Protein AF-0000000076812130 (afdb_homodimer)

Nearest PDB structures (foldseek):
  6g62-assembly1_A  TM=9.501E-01  e=7.207E-14  Arabidopsis thaliana
  6g61-assembly1_A  TM=9.398E-01  e=1.151E-13  Arabidopsis thaliana
  5nyl-assembly1_A  TM=7.910E-01  e=1.066E-08  Populus tremula x Populus tremuloides
  7moq-assembly1_P  TM=8.593E-01  e=3.553E-08  Tetrahymena thermophila CU428
  5nyo-assembly1_A  TM=7.927E-01  e=3.323E-08  Populus tremula x Populus tremuloides

Radius of gyration: 19.28 Å; Cα contacts (8 Å, |Δi|>4): 392; chains: 2; bounding box: 30×57×42 Å

Sequence (222 aa):
MVVVGSADSYEDIHAKVQAEKLPAVFYYTAVWCGPCRAMAPVIEKMSRQYPKIPVYKVDIDMEGLGTRLSNLKIFSIPTFHFYHKGEKSSEVVGADVKKLEAAMESLHKQQMVVVGSADSYEDIHAKVQAEKLPAVFYYTAVWCGPCRAMAPVIEKMSRQYPKIPVYKVDIDMEGLGTRLSNLKIFSIPTFHFYHKGEKSSEVVGADVKKLEAAMESLHKQQ

Organism: Aegilops tauschii subsp. strangulata (NCBI:txid200361)

InterPro domains:
  IPR005746 Thioredoxin [PIRSF000077] (11-104)
  IPR013766 Thioredoxin domain [PF00085] (13-105)
  IPR013766 Thioredoxin domain [PS51352] (1-109)
  IPR036249 Thioredoxin-like superfamily [SSF52833] (7-107)
  IPR050620 Thioredoxin H-type-like [PTHR10438] (8-105)

pLDDT: mean 97.5, std 1.81, range [85.44, 98.94]

Foldseek 3Di:
DAEQDALVSVVVVLVCCQVQQAKEKEWEDAPPDDLSVVCVVLVVVLCVVQVRYYYYYYYCPHPPCVVVCVVVVPPAPGKMFIGGGSDTDDMDGTNDSVVVVVVSVVNSVRD/DAEQDALVSVVVVLVCCQVQQAKEKEWEAAPPDPLSVVCVVLVVVLCVVQVRYYYYYYYCPHPPCVVVCVVVVPPAPGKMFIGGGSHTDDMDGTNDSVVVVVVSVVNSVND

Solvent-accessible surface area (backbone atoms only — not comparable to full-atom values): 11724 Å² total; per-residue (Å²): 117,44,76,53,84,43,43,65,52,41,52,52,51,55,49,49,30,39,75,66,38,32,52,32,33,42,37,36,30,41,95,48,33,63,59,28,58,67,41,46,63,56,53,51,51,48,32,65,74,38,72,85,39,50,36,36,39,36,50,68,80,43,69,79,33,50,66,56,35,34,76,68,66,57,44,47,46,22,26,36,40,33,28,52,64,31,33,79,72,50,71,43,77,46,77,48,66,70,60,47,51,50,51,53,50,50,53,59,68,71,102,116,45,76,53,84,42,43,67,53,40,51,52,51,54,49,48,30,40,74,67,37,33,52,33,33,41,36,37,31,43,93,48,34,65,59,28,57,66,40,46,63,56,53,50,52,49,34,66,74,39,71,84,39,50,35,36,39,36,50,69,80,44,70,79,32,50,64,55,34,34,75,67,67,58,43,47,47,21,25,35,41,33,27,51,64,30,34,81,73,50,70,42,76,45,76,47,66,69,60,47,52,50,51,51,50,51,52,58,67,69,101

Secondary structure (DSSP, 8-state):
-EEP-SHHHHHHHHHHHHHTT--EEEEEE-TT-HHHHHHHHHHHHHHHH-TTS-EEEEETTSTT-HHHHHHTT--BSSEEEEEETTEEEEEEESS-HHHHHHHHHHHHHH-/-EEP-SHHHHHHHHHHHHHTT--EEEEEE-TT-HHHHHHHHHHHHHHHH-TTS-EEEEETTSTT-HHHHHHTT--BSSEEEEEETTEEEEEEESS-HHHHHHHHHHHHHH-

Structure (mmCIF, N/CA/C/O backbone):
data_AF-0000000076812130-model_v1
#
loop_
_entity.id
_entity.type
_entity.pdbx_description
1 polymer Thioredoxin
#
loop_
_atom_site.group_PDB
_atom_site.id
_atom_site.type_symbol
_atom_site.label_atom_id
_atom_site.label_alt_id
_atom_site.label_comp_id
_atom_site.label_asym_id
_atom_site.label_entity_id
_atom_site.label_seq_id
_atom_site.pdbx_PDB_ins_code
_atom_site.Cartn_x
_atom_site.Cartn_y
_atom_site.Cartn_z
_atom_site.occupancy
_atom_site.B_iso_or_equiv
_atom_site.auth_seq_id
_atom_site.auth_comp_id
_atom_site.auth_asym_id
_atom_site.auth_atom_id
_atom_site.pdbx_PDB_model_num
ATOM 1 N N . MET A 1 1 ? 8.812 -15.328 -14.594 1 91.94 1 MET A N 1
ATOM 2 C CA . MET A 1 1 ? 7.801 -14.438 -14.031 1 91.94 1 MET A CA 1
ATOM 3 C C . MET A 1 1 ? 7.098 -13.648 -15.133 1 91.94 1 MET A C 1
ATOM 5 O O . MET A 1 1 ? 7.75 -13.109 -16.031 1 91.94 1 MET A O 1
ATOM 9 N N . VAL A 1 2 ? 5.812 -13.578 -15.164 1 95.25 2 VAL A N 1
ATOM 10 C CA . VAL A 1 2 ? 4.996 -12.922 -16.188 1 95.25 2 VAL A CA 1
ATOM 11 C C . VAL A 1 2 ? 4.562 -11.539 -15.688 1 95.25 2 VAL A C 1
ATOM 13 O O . VAL A 1 2 ? 4.023 -11.414 -14.586 1 95.25 2 VAL A O 1
ATOM 16 N N . VAL A 1 3 ? 4.812 -10.492 -16.594 1 97.06 3 VAL A N 1
ATOM 17 C CA . VAL A 1 3 ? 4.352 -9.148 -16.281 1 97.06 3 VAL A CA 1
ATOM 18 C C . VAL A 1 3 ? 2.918 -8.961 -16.781 1 97.06 3 VAL A C 1
ATOM 20 O O . VAL A 1 3 ? 2.635 -9.172 -17.953 1 97.06 3 VAL A O 1
ATOM 23 N N . VAL A 1 4 ? 2.039 -8.625 -15.852 1 98.19 4 VAL A N 1
ATOM 24 C CA . VAL A 1 4 ? 0.663 -8.32 -16.234 1 98.19 4 VAL A CA 1
ATOM 25 C C . VAL A 1 4 ? 0.601 -6.949 -16.906 1 98.19 4 VAL A C 1
ATOM 27 O O . VAL A 1 4 ? 1.041 -5.949 -16.328 1 98.19 4 VAL A O 1
ATOM 30 N N . GLY A 1 5 ? -0.028 -6.879 -18.031 1 96.75 5 GLY A N 1
ATOM 31 C CA . GLY A 1 5 ? 0.146 -5.703 -18.859 1 96.75 5 GLY A CA 1
ATOM 32 C C . GLY A 1 5 ? -0.985 -4.703 -18.734 1 96.75 5 GLY A C 1
ATOM 33 O O . GLY A 1 5 ? -0.887 -3.578 -19.234 1 96.75 5 GLY A O 1
ATOM 34 N N . SER A 1 6 ? -2.133 -5.137 -18.281 1 97.62 6 SER A N 1
ATOM 35 C CA . SER A 1 6 ? -3.301 -4.273 -18.141 1 97.62 6 SER A CA 1
ATOM 36 C C . SER A 1 6 ? -4.266 -4.824 -17.094 1 97.62 6 SER A C 1
ATOM 38 O O . SER A 1 6 ? -4.152 -5.984 -16.688 1 97.62 6 SER A O 1
ATOM 40 N N . ALA A 1 7 ? -5.172 -4 -16.703 1 96.88 7 ALA A N 1
ATOM 41 C CA . ALA A 1 7 ? -6.215 -4.445 -15.789 1 96.88 7 ALA A CA 1
ATOM 42 C C . ALA A 1 7 ? -7.051 -5.562 -16.406 1 96.88 7 ALA A C 1
ATOM 44 O O . ALA A 1 7 ? -7.457 -6.496 -15.719 1 96.88 7 ALA A O 1
ATOM 45 N N . ASP A 1 8 ? -7.27 -5.457 -17.703 1 97.62 8 ASP A N 1
ATOM 46 C CA . ASP A 1 8 ? -8.023 -6.496 -18.391 1 97.62 8 ASP A CA 1
ATOM 47 C C . ASP A 1 8 ? -7.254 -7.816 -18.406 1 97.62 8 ASP A C 1
ATOM 49 O O . ASP A 1 8 ? -7.836 -8.883 -18.172 1 97.62 8 ASP A O 1
ATOM 53 N N . SER A 1 9 ? -6.027 -7.703 -18.75 1 97.94 9 SER A N 1
ATOM 54 C CA . SER A 1 9 ? -5.195 -8.906 -18.75 1 97.94 9 SER A CA 1
ATOM 55 C C . SER A 1 9 ? -5.141 -9.531 -17.359 1 97.94 9 SER A C 1
ATOM 57 O O . SER A 1 9 ? -5.145 -10.758 -17.219 1 97.94 9 SER A O 1
ATOM 59 N N . TYR A 1 10 ? -5.078 -8.727 -16.344 1 98.25 10 TYR A N 1
ATOM 60 C CA . TYR A 1 10 ? -5.121 -9.219 -14.977 1 98.25 10 TYR A CA 1
ATOM 61 C C . TYR A 1 10 ? -6.391 -10.023 -14.727 1 98.25 10 TYR A C 1
ATOM 63 O O . TYR A 1 10 ? -6.336 -11.125 -14.18 1 98.25 10 TYR A O 1
ATOM 71 N N . GLU A 1 11 ? -7.5 -9.43 -15.062 1 98.06 11 GLU A N 1
ATOM 72 C CA . GLU A 1 11 ? -8.789 -10.094 -14.844 1 98.06 11 GLU A CA 1
ATOM 73 C C . GLU A 1 11 ? -8.836 -11.445 -15.547 1 98.06 11 GLU A C 1
ATOM 75 O O . GLU A 1 11 ? -9.32 -12.43 -14.984 1 98.06 11 GLU A O 1
ATOM 80 N N . ASP A 1 12 ? -8.359 -11.445 -16.766 1 98.38 12 ASP A N 1
ATOM 81 C CA . ASP A 1 12 ? -8.352 -12.688 -17.531 1 98.38 12 ASP A CA 1
ATOM 82 C C . ASP A 1 12 ? -7.48 -13.742 -16.859 1 98.38 12 ASP A C 1
ATOM 84 O O . ASP A 1 12 ? -7.883 -14.898 -16.734 1 98.38 12 ASP A O 1
ATOM 88 N N . ILE A 1 13 ? -6.312 -13.359 -16.453 1 98.56 13 ILE A N 1
ATOM 89 C CA . ILE A 1 13 ? -5.367 -14.273 -15.82 1 98.56 13 ILE A CA 1
ATOM 90 C C . ILE A 1 13 ? -5.949 -14.789 -14.508 1 98.56 13 ILE A C 1
ATOM 92 O O . ILE A 1 13 ? -5.938 -15.992 -14.242 1 98.56 13 ILE A O 1
ATOM 96 N N . HIS A 1 14 ? -6.41 -13.875 -13.711 1 98.44 14 HIS A N 1
ATOM 97 C CA . HIS A 1 14 ? -6.98 -14.219 -12.406 1 98.44 14 HIS A CA 1
ATOM 98 C C . HIS A 1 14 ? -8.156 -15.18 -12.562 1 98.44 14 HIS A C 1
ATOM 100 O O . HIS A 1 14 ? -8.242 -16.172 -11.836 1 98.44 14 HIS A O 1
ATOM 106 N N . ALA A 1 15 ? -9.023 -14.906 -13.5 1 98.31 15 ALA A N 1
ATOM 107 C CA . ALA A 1 15 ? -10.172 -15.773 -13.773 1 98.31 15 ALA A CA 1
ATOM 108 C C . ALA A 1 15 ? -9.711 -17.156 -14.234 1 98.31 15 ALA A C 1
ATOM 110 O O . ALA A 1 15 ? -10.297 -18.172 -13.836 1 98.31 15 ALA A O 1
ATOM 111 N N . LYS A 1 16 ? -8.75 -17.172 -15.078 1 98.69 16 LYS A N 1
ATOM 112 C CA . LYS A 1 16 ? -8.234 -18.453 -15.578 1 98.69 16 LYS A CA 1
ATOM 113 C C . LYS A 1 16 ? -7.656 -19.297 -14.438 1 98.69 16 LYS A C 1
ATOM 115 O O . LYS A 1 16 ? -7.906 -20.5 -14.367 1 98.69 16 LYS A O 1
ATOM 120 N N . VAL A 1 17 ? -6.926 -18.656 -13.516 1 98.56 17 VAL A N 1
ATOM 121 C CA . VAL A 1 17 ? -6.336 -19.344 -12.375 1 98.56 17 VAL A CA 1
ATOM 122 C C . VAL A 1 17 ? -7.438 -20 -11.539 1 98.56 17 VAL A C 1
ATOM 124 O O . VAL A 1 17 ? -7.309 -21.156 -11.133 1 98.56 17 VAL A O 1
ATOM 127 N N . GLN A 1 18 ? -8.5 -19.266 -11.32 1 98.38 18 GLN A N 1
ATOM 128 C CA . GLN A 1 18 ? -9.609 -19.766 -10.508 1 98.38 18 GLN A CA 1
ATOM 129 C C . GLN A 1 18 ? -10.367 -20.875 -11.234 1 98.38 18 GLN A C 1
ATOM 131 O O . GLN A 1 18 ? -10.594 -21.953 -10.672 1 98.38 18 GLN A O 1
ATOM 136 N N . ALA A 1 19 ? -10.641 -20.641 -12.469 1 98.5 19 ALA A N 1
ATOM 137 C CA . ALA A 1 19 ? -11.469 -21.562 -13.242 1 98.5 19 ALA A CA 1
ATOM 138 C C . ALA A 1 19 ? -10.75 -22.891 -13.484 1 98.5 19 ALA A C 1
ATOM 140 O O . ALA A 1 19 ? -11.367 -23.953 -13.438 1 98.5 19 ALA A O 1
ATOM 141 N N . GLU A 1 20 ? -9.523 -22.781 -13.727 1 98.56 20 GLU A N 1
ATOM 142 C CA . GLU A 1 20 ? -8.773 -23.984 -14.078 1 98.56 20 GLU A CA 1
ATOM 143 C C . GLU A 1 20 ? -8.062 -24.562 -12.859 1 98.56 20 GLU A C 1
ATOM 145 O O . GLU A 1 20 ? -7.262 -25.484 -12.984 1 98.56 20 GLU A O 1
ATOM 150 N N . LYS A 1 21 ? -8.328 -24 -11.68 1 98.25 21 LYS A N 1
ATOM 151 C CA . LYS A 1 21 ? -7.82 -24.484 -10.398 1 98.25 21 LYS A CA 1
ATOM 152 C C . LYS A 1 21 ? -6.301 -24.578 -10.414 1 98.25 21 LYS A C 1
ATOM 154 O O . LYS A 1 21 ? -5.734 -25.594 -10 1 98.25 21 LYS A O 1
ATOM 159 N N . LEU A 1 22 ? -5.633 -23.5 -10.945 1 97.69 22 LEU A N 1
ATOM 160 C CA . LEU A 1 22 ? -4.188 -23.484 -11.133 1 97.69 22 LEU A CA 1
ATOM 161 C C . LEU A 1 22 ? -3.486 -22.906 -9.906 1 97.69 22 LEU A C 1
ATOM 163 O O . LEU A 1 22 ? -4.043 -22.062 -9.211 1 97.69 22 LEU A O 1
ATOM 167 N N . PRO A 1 23 ? -2.275 -23.406 -9.57 1 98.19 23 PRO A N 1
ATOM 168 C CA . PRO A 1 23 ? -1.421 -22.656 -8.648 1 98.19 23 PRO A CA 1
ATOM 169 C C . PRO A 1 23 ? -0.905 -21.344 -9.25 1 98.19 23 PRO A C 1
ATOM 171 O O . PRO A 1 23 ? -0.715 -21.266 -10.469 1 98.19 23 PRO A O 1
ATOM 174 N N . ALA A 1 24 ? -0.698 -20.422 -8.422 1 98.75 24 ALA A N 1
ATOM 175 C CA . ALA A 1 24 ? -0.165 -19.141 -8.906 1 98.75 24 ALA A CA 1
ATOM 176 C C . ALA A 1 24 ? 0.299 -18.266 -7.742 1 98.75 24 ALA A C 1
ATOM 178 O O . ALA A 1 24 ? -0.155 -18.438 -6.609 1 98.75 24 ALA A O 1
ATOM 179 N N . VAL A 1 25 ? 1.189 -17.422 -8.023 1 98.88 25 VAL A N 1
ATOM 180 C CA . VAL A 1 25 ? 1.542 -16.312 -7.141 1 98.88 25 VAL A CA 1
ATOM 181 C C . VAL A 1 25 ? 1.291 -14.977 -7.852 1 98.88 25 VAL A C 1
ATOM 183 O O . VAL A 1 25 ? 1.744 -14.773 -8.977 1 98.88 25 VAL A O 1
ATOM 186 N N . PHE A 1 26 ? 0.509 -14.148 -7.25 1 98.88 26 PHE A N 1
ATOM 187 C CA . PHE A 1 26 ? 0.378 -12.766 -7.695 1 98.88 26 PHE A CA 1
ATOM 188 C C . PHE A 1 26 ? 1.209 -11.836 -6.82 1 98.88 26 PHE A C 1
ATOM 190 O O . PHE A 1 26 ? 0.983 -11.742 -5.613 1 98.88 26 PHE A O 1
ATOM 197 N N . TYR A 1 27 ? 2.131 -11.188 -7.457 1 98.88 27 TYR A N 1
ATOM 198 C CA . TYR A 1 27 ? 3.074 -10.266 -6.836 1 98.88 27 TYR A CA 1
ATOM 199 C C . TYR A 1 27 ? 2.678 -8.82 -7.105 1 98.88 27 TYR A C 1
ATOM 201 O O . TYR A 1 27 ? 2.859 -8.312 -8.219 1 98.88 27 TYR A O 1
ATOM 209 N N . TYR A 1 28 ? 2.08 -8.234 -6.109 1 98.81 28 TYR A N 1
ATOM 210 C CA . TYR A 1 28 ? 1.67 -6.836 -6.203 1 98.81 28 TYR A CA 1
ATOM 211 C C . TYR A 1 28 ? 2.803 -5.902 -5.789 1 98.81 28 TYR A C 1
ATOM 213 O O . TYR A 1 28 ? 3.297 -5.98 -4.66 1 98.81 28 TYR A O 1
ATOM 221 N N . THR A 1 29 ? 3.127 -5.031 -6.672 1 98.5 29 THR A N 1
ATOM 222 C CA . THR A 1 29 ? 4.359 -4.258 -6.566 1 98.5 29 THR A CA 1
ATOM 223 C C . THR A 1 29 ? 4.195 -2.891 -7.223 1 98.5 29 THR A C 1
ATOM 225 O O . THR A 1 29 ? 3.119 -2.564 -7.73 1 98.5 29 THR A O 1
ATOM 228 N N . ALA A 1 30 ? 5.211 -2.08 -7.059 1 97.62 30 ALA A N 1
ATOM 229 C CA . ALA A 1 30 ? 5.367 -0.821 -7.785 1 97.62 30 ALA A CA 1
ATOM 230 C C . ALA A 1 30 ? 6.84 -0.515 -8.039 1 97.62 30 ALA A C 1
ATOM 232 O O . ALA A 1 30 ? 7.703 -0.849 -7.227 1 97.62 30 ALA A O 1
ATOM 233 N N . VAL A 1 31 ? 7.074 0.146 -9.18 1 94.81 31 VAL A N 1
ATOM 234 C CA . VAL A 1 31 ? 8.445 0.449 -9.57 1 94.81 31 VAL A CA 1
ATOM 235 C C . VAL A 1 31 ? 9.062 1.426 -8.57 1 94.81 31 VAL A C 1
ATOM 237 O O . VAL A 1 31 ? 10.266 1.392 -8.32 1 94.81 31 VAL A O 1
ATOM 240 N N . TRP A 1 32 ? 8.312 2.189 -7.891 1 94.81 32 TRP A N 1
ATOM 241 C CA . TRP A 1 32 ? 8.789 3.24 -7 1 94.81 32 TRP A CA 1
ATOM 242 C C . TRP A 1 32 ? 8.938 2.725 -5.574 1 94.81 32 TRP A C 1
ATOM 244 O O . TRP A 1 32 ? 9.289 3.48 -4.668 1 94.81 32 TRP A O 1
ATOM 254 N N . CYS A 1 33 ? 8.656 1.569 -5.375 1 97.5 33 CYS A N 1
ATOM 255 C CA . CYS A 1 33 ? 8.703 0.983 -4.043 1 97.5 33 CYS A CA 1
ATOM 256 C C . CYS A 1 33 ? 10.039 0.284 -3.799 1 97.5 33 CYS A C 1
ATOM 258 O O . CYS A 1 33 ? 10.305 -0.768 -4.383 1 97.5 33 CYS A O 1
ATOM 260 N N . GLY A 1 34 ? 10.852 0.707 -2.934 1 97.38 34 GLY A N 1
ATOM 261 C CA . GLY A 1 34 ? 12.172 0.17 -2.645 1 97.38 34 GLY A CA 1
ATOM 262 C C . GLY A 1 34 ? 12.141 -1.273 -2.18 1 97.38 34 GLY A C 1
ATOM 263 O O . GLY A 1 34 ? 12.812 -2.133 -2.754 1 97.38 34 GLY A O 1
ATOM 264 N N . PRO A 1 35 ? 11.391 -1.491 -1.091 1 98.06 35 PRO A N 1
ATOM 265 C CA . PRO A 1 35 ? 11.289 -2.883 -0.648 1 98.06 35 PRO A CA 1
ATOM 266 C C . PRO A 1 35 ? 10.773 -3.816 -1.743 1 98.06 35 PRO A C 1
ATOM 268 O O . PRO A 1 35 ? 11.18 -4.977 -1.812 1 98.06 35 PRO A O 1
ATOM 271 N N . CYS A 1 36 ? 9.891 -3.342 -2.615 1 98.5 36 CYS A N 1
ATOM 272 C CA . CYS A 1 36 ? 9.43 -4.133 -3.752 1 98.5 36 CYS A CA 1
ATOM 273 C C . CYS A 1 36 ? 10.594 -4.492 -4.672 1 98.5 36 CYS A C 1
ATOM 275 O O . CYS A 1 36 ? 10.734 -5.648 -5.074 1 98.5 36 CYS A O 1
ATOM 277 N N . ARG A 1 37 ? 11.344 -3.562 -4.938 1 97.12 37 ARG A N 1
ATOM 278 C CA . ARG A 1 37 ? 12.5 -3.797 -5.801 1 97.12 37 ARG A CA 1
ATOM 279 C C . ARG A 1 37 ? 13.469 -4.781 -5.16 1 97.12 37 ARG A C 1
ATOM 281 O O . ARG A 1 37 ? 14.047 -5.629 -5.848 1 97.12 37 ARG A O 1
ATOM 288 N N . ALA A 1 38 ? 13.617 -4.703 -3.896 1 97.62 38 ALA A N 1
ATOM 289 C CA . ALA A 1 38 ? 14.516 -5.598 -3.17 1 97.62 38 ALA A CA 1
ATOM 290 C C . ALA A 1 38 ? 14.016 -7.039 -3.225 1 97.62 38 ALA A C 1
ATOM 292 O O . ALA A 1 38 ? 14.805 -7.98 -3.203 1 97.62 38 ALA A O 1
ATOM 293 N N . MET A 1 39 ? 12.711 -7.188 -3.297 1 98.31 39 MET A N 1
ATOM 294 C CA . MET A 1 39 ? 12.102 -8.516 -3.283 1 98.31 39 MET A CA 1
ATOM 295 C C . MET A 1 39 ? 12.078 -9.117 -4.684 1 98.31 39 MET A C 1
ATOM 297 O O . MET A 1 39 ? 11.938 -10.336 -4.84 1 98.31 39 MET A O 1
ATOM 301 N N . ALA A 1 40 ? 12.25 -8.32 -5.672 1 98.12 40 ALA A N 1
ATOM 302 C CA . ALA A 1 40 ? 12.094 -8.758 -7.055 1 98.12 40 ALA A CA 1
ATOM 303 C C . ALA A 1 40 ? 13.062 -9.891 -7.383 1 98.12 40 ALA A C 1
ATOM 305 O O . ALA A 1 40 ? 12.656 -10.945 -7.875 1 98.12 40 ALA A O 1
ATOM 306 N N . PRO A 1 41 ? 14.391 -9.789 -7.035 1 98.06 41 PRO A N 1
ATOM 307 C CA . PRO A 1 41 ? 15.297 -10.891 -7.348 1 98.06 41 PRO A CA 1
ATOM 308 C C . PR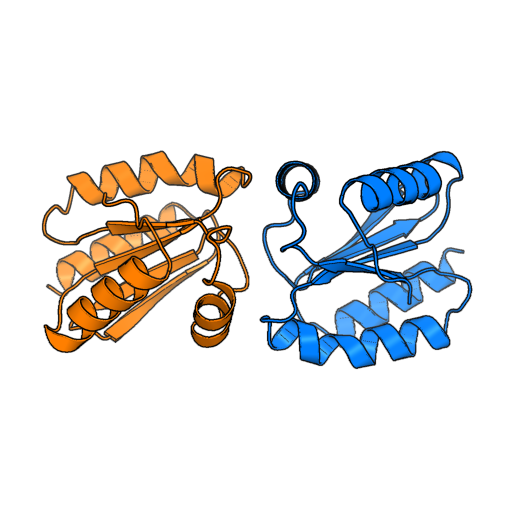O A 1 41 ? 14.969 -12.164 -6.574 1 98.06 41 PRO A C 1
ATOM 310 O O . PRO A 1 41 ? 15.211 -13.273 -7.066 1 98.06 41 PRO A O 1
ATOM 313 N N . VAL A 1 42 ? 14.438 -12.008 -5.406 1 98.31 42 VAL A N 1
ATOM 314 C CA . VAL A 1 42 ? 14.109 -13.148 -4.555 1 98.31 42 VAL A CA 1
ATOM 315 C C . VAL A 1 42 ? 12.977 -13.953 -5.188 1 98.31 42 VAL A C 1
ATOM 317 O O . VAL A 1 42 ? 13.086 -15.172 -5.348 1 98.31 42 VAL A O 1
ATOM 320 N N . ILE A 1 43 ? 11.93 -13.258 -5.582 1 98.44 43 ILE A N 1
ATOM 321 C CA . ILE A 1 43 ? 10.781 -13.953 -6.152 1 98.44 43 ILE A CA 1
ATOM 322 C C . ILE A 1 43 ? 11.141 -14.508 -7.531 1 98.44 43 ILE A C 1
ATOM 324 O O . ILE A 1 43 ? 10.656 -15.562 -7.93 1 98.44 43 ILE A O 1
ATOM 328 N N . GLU A 1 44 ? 12 -13.781 -8.203 1 97.75 44 GLU A N 1
ATOM 329 C CA . GLU A 1 44 ? 12.477 -14.281 -9.484 1 97.75 44 GLU A CA 1
ATOM 330 C C . GLU A 1 44 ? 13.242 -15.594 -9.312 1 97.75 44 GLU A C 1
ATOM 332 O O . GLU A 1 44 ? 13.031 -16.547 -10.07 1 97.75 44 GLU A O 1
ATOM 337 N N . LYS A 1 45 ? 14.086 -15.617 -8.359 1 98.06 45 LYS A N 1
ATOM 338 C CA . LYS A 1 45 ? 14.828 -16.844 -8.055 1 98.06 45 LYS A CA 1
ATOM 339 C C . LYS A 1 45 ? 13.883 -17.984 -7.723 1 98.06 45 LYS A C 1
ATOM 341 O O . LYS A 1 45 ? 14.055 -19.109 -8.211 1 98.06 45 LYS A O 1
ATOM 346 N N . MET A 1 46 ? 12.891 -17.734 -6.926 1 98.06 46 MET A N 1
ATOM 347 C CA . MET A 1 46 ? 11.922 -18.75 -6.527 1 98.06 46 MET A CA 1
ATOM 348 C C . MET A 1 46 ? 11.109 -19.234 -7.727 1 98.06 46 MET A C 1
ATOM 350 O O . MET A 1 46 ? 10.789 -20.422 -7.832 1 98.06 46 MET A O 1
ATOM 354 N N . SER A 1 47 ? 10.766 -18.281 -8.586 1 97.56 47 SER A N 1
ATOM 355 C CA . SER A 1 47 ? 10.031 -18.641 -9.797 1 97.56 47 SER A CA 1
ATOM 356 C C . SER A 1 47 ? 10.828 -19.625 -10.656 1 97.56 47 SER A C 1
ATOM 358 O O . SER A 1 47 ? 10.25 -20.531 -11.266 1 97.56 47 SER A O 1
ATOM 360 N N . ARG A 1 48 ? 12.102 -19.516 -10.688 1 97.5 48 ARG A N 1
ATOM 361 C CA . ARG A 1 48 ? 12.961 -20.406 -11.438 1 97.5 48 ARG A CA 1
ATOM 362 C C . ARG A 1 48 ? 13.07 -21.766 -10.75 1 97.5 48 ARG A C 1
ATOM 364 O O . ARG A 1 48 ? 13.141 -22.812 -11.414 1 97.5 48 ARG A O 1
ATOM 371 N N . GLN A 1 49 ? 13.094 -21.703 -9.5 1 97.56 49 GLN A N 1
ATOM 372 C CA . GLN A 1 49 ? 13.219 -22.922 -8.703 1 97.56 49 GLN A CA 1
ATOM 373 C C . GLN A 1 49 ? 11.961 -23.766 -8.789 1 97.56 49 GLN A C 1
ATOM 375 O O . GLN A 1 49 ? 12.031 -25 -8.719 1 97.56 49 GLN A O 1
ATOM 380 N N . TYR A 1 50 ? 10.812 -23.109 -8.93 1 97.81 50 TYR A N 1
ATOM 381 C CA . TYR A 1 50 ? 9.523 -23.797 -8.992 1 97.81 50 TYR A CA 1
ATOM 382 C C . TYR A 1 50 ? 8.781 -23.438 -10.266 1 97.81 50 TYR A C 1
ATOM 384 O O . TYR A 1 50 ? 7.711 -22.812 -10.219 1 97.81 50 TYR A O 1
ATOM 392 N N . PRO A 1 51 ? 9.219 -23.969 -11.391 1 96.31 51 PRO A N 1
ATOM 393 C CA . PRO A 1 51 ? 8.711 -23.531 -12.695 1 96.31 51 PRO A CA 1
ATOM 394 C C . PRO A 1 51 ? 7.25 -23.906 -12.922 1 96.31 51 PRO A C 1
ATOM 396 O O . PRO A 1 51 ? 6.602 -23.375 -13.828 1 96.31 51 PRO A O 1
ATOM 399 N N . LYS A 1 52 ? 6.707 -24.703 -12.148 1 96.5 52 LYS A N 1
ATOM 400 C CA . LYS A 1 52 ? 5.32 -25.125 -12.312 1 96.5 52 LYS A CA 1
ATOM 401 C C . LYS A 1 52 ? 4.363 -24.156 -11.617 1 96.5 52 LYS A C 1
ATOM 403 O O . LYS A 1 52 ? 3.143 -24.281 -11.75 1 96.5 52 LYS A O 1
ATOM 408 N N . ILE A 1 53 ? 4.828 -23.203 -10.898 1 98.06 53 ILE A N 1
ATOM 409 C CA . ILE A 1 53 ? 4.023 -22.188 -10.234 1 98.06 53 ILE A CA 1
ATOM 410 C C . ILE A 1 53 ? 4.234 -20.828 -10.906 1 98.06 53 ILE A C 1
ATOM 412 O O . ILE A 1 53 ? 5.246 -20.172 -10.68 1 98.06 53 ILE A O 1
ATOM 416 N N . PRO A 1 54 ? 3.307 -20.406 -11.703 1 98.38 54 PRO A N 1
ATOM 417 C CA . PRO A 1 54 ? 3.461 -19.094 -12.328 1 98.38 54 PRO A CA 1
ATOM 418 C C . PRO A 1 54 ? 3.453 -17.938 -11.32 1 98.38 54 PRO A C 1
ATOM 420 O O . PRO A 1 54 ? 2.689 -17.984 -10.352 1 98.38 54 PRO A O 1
ATOM 423 N N . VAL A 1 55 ? 4.352 -17.094 -11.555 1 98.75 55 VAL A N 1
ATOM 424 C CA . VAL A 1 55 ? 4.375 -15.844 -10.805 1 98.75 55 VAL A CA 1
ATOM 425 C C . VAL A 1 55 ? 3.953 -14.688 -11.711 1 98.75 55 VAL A C 1
ATOM 427 O O . VAL A 1 55 ? 4.559 -14.461 -12.766 1 98.75 55 VAL A O 1
ATOM 430 N N . TYR A 1 56 ? 2.896 -13.977 -11.344 1 98.81 56 TYR A N 1
ATOM 431 C CA . TYR A 1 56 ? 2.369 -12.836 -12.078 1 98.81 56 TYR A CA 1
ATOM 432 C C . TYR A 1 56 ? 2.676 -11.531 -11.359 1 98.81 56 TYR A C 1
ATOM 434 O O . TYR A 1 56 ? 2.225 -11.32 -10.227 1 98.81 56 TYR A O 1
ATOM 442 N N . LYS A 1 57 ? 3.479 -10.711 -12 1 98.75 57 LYS A N 1
ATOM 443 C CA . LYS A 1 57 ? 3.854 -9.414 -11.445 1 98.75 57 LYS A CA 1
ATOM 444 C C . LYS A 1 57 ? 2.822 -8.352 -11.797 1 98.75 57 LYS A C 1
ATOM 446 O O . LYS A 1 57 ? 2.557 -8.094 -12.969 1 98.75 57 LYS A O 1
ATOM 451 N N . VAL A 1 58 ? 2.301 -7.723 -10.773 1 98.69 58 VAL A N 1
ATOM 452 C CA . VAL A 1 58 ? 1.225 -6.754 -10.945 1 98.69 58 VAL A CA 1
ATOM 453 C C . VAL A 1 58 ? 1.654 -5.398 -10.383 1 98.69 58 VAL A C 1
ATOM 455 O O . VAL A 1 58 ? 1.882 -5.266 -9.18 1 98.69 58 VAL A O 1
ATOM 458 N N . ASP A 1 59 ? 1.733 -4.41 -11.305 1 97.44 59 ASP A N 1
ATOM 459 C CA . ASP A 1 59 ? 2.025 -3.043 -10.883 1 97.44 59 ASP A CA 1
ATOM 460 C C . ASP A 1 59 ? 0.756 -2.328 -10.422 1 97.44 59 ASP A C 1
ATOM 462 O O . ASP A 1 59 ? -0.177 -2.143 -11.211 1 97.44 59 ASP A O 1
ATOM 466 N N . ILE A 1 60 ? 0.779 -1.913 -9.195 1 96.12 60 ILE A N 1
ATOM 467 C CA . ILE A 1 60 ? -0.439 -1.369 -8.602 1 96.12 60 ILE A CA 1
ATOM 468 C C . ILE A 1 60 ? -0.782 -0.035 -9.266 1 96.12 60 ILE A C 1
ATOM 470 O O . ILE A 1 60 ? 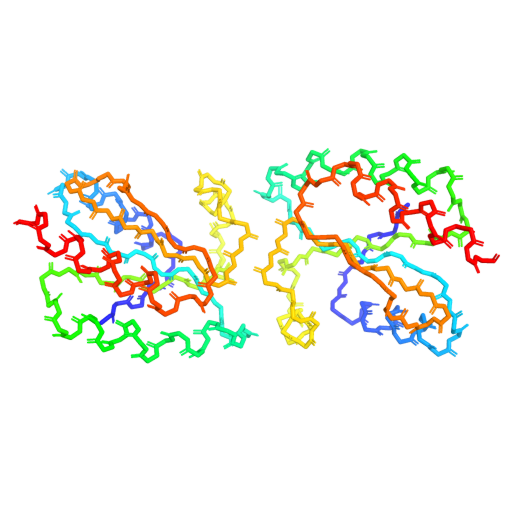-1.892 0.477 -9.102 1 96.12 60 ILE A O 1
ATOM 474 N N . ASP A 1 61 ? 0.182 0.586 -9.961 1 93.81 61 ASP A N 1
ATOM 475 C CA . ASP A 1 61 ? -0.054 1.863 -10.625 1 93.81 61 ASP A CA 1
ATOM 476 C C . ASP A 1 61 ? -0.787 1.666 -11.953 1 93.81 61 ASP A C 1
ATOM 478 O O . ASP A 1 61 ? -1.172 2.637 -12.609 1 93.81 61 ASP A O 1
ATOM 482 N N . MET A 1 62 ? -0.978 0.455 -12.25 1 95 62 MET A N 1
ATOM 483 C CA . MET A 1 62 ? -1.69 0.173 -13.5 1 95 62 MET A CA 1
ATOM 484 C C . MET A 1 62 ? -3.092 0.776 -13.469 1 95 62 MET A C 1
ATOM 486 O O . MET A 1 62 ? -3.82 0.62 -12.484 1 95 62 MET A O 1
ATOM 490 N N . GLU A 1 63 ? -3.43 1.445 -14.578 1 93.19 63 GLU A N 1
ATOM 491 C CA . GLU A 1 63 ? -4.742 2.074 -14.672 1 93.19 63 GLU A CA 1
ATOM 492 C C . GLU A 1 63 ? -5.859 1.037 -14.609 1 93.19 63 GLU A C 1
ATOM 494 O O . GLU A 1 63 ? -5.766 -0.022 -15.227 1 93.19 63 GLU A O 1
ATOM 499 N N . GLY A 1 64 ? -6.832 1.377 -13.797 1 94.06 64 GLY A N 1
ATOM 500 C CA . GLY A 1 64 ? -8.016 0.533 -13.773 1 94.06 64 GLY A CA 1
ATOM 501 C C . GLY A 1 64 ? -7.926 -0.592 -12.766 1 94.06 64 GLY A C 1
ATOM 502 O O . GLY A 1 64 ? -8.852 -1.394 -12.633 1 94.06 64 GLY A O 1
ATOM 503 N N . LEU A 1 65 ? -6.855 -0.623 -11.953 1 95.94 65 LEU A N 1
ATOM 504 C CA . LEU A 1 65 ? -6.656 -1.749 -11.047 1 95.94 65 LEU A CA 1
ATOM 505 C C . LEU A 1 65 ? -7.254 -1.456 -9.68 1 95.94 65 LEU A C 1
ATOM 507 O O . LEU A 1 65 ? -7.367 -2.355 -8.844 1 95.94 65 LEU A O 1
ATOM 511 N N . GLY A 1 66 ? -7.691 -0.236 -9.43 1 94.31 66 GLY A N 1
ATOM 512 C CA . GLY A 1 66 ? -8.133 0.202 -8.117 1 94.31 66 GLY A CA 1
ATOM 513 C C . GLY A 1 66 ? -9.219 -0.672 -7.527 1 94.31 66 GLY A C 1
ATOM 514 O O . GLY A 1 66 ? -9.141 -1.084 -6.367 1 94.31 66 GLY A O 1
ATOM 515 N N . THR A 1 67 ? -10.211 -0.986 -8.281 1 93.75 67 THR A N 1
ATOM 516 C CA . THR A 1 67 ? -11.328 -1.814 -7.824 1 93.75 67 THR A CA 1
ATOM 517 C C . THR A 1 67 ? -10.836 -3.211 -7.453 1 93.75 67 THR A C 1
ATOM 519 O O . THR A 1 67 ? -11.273 -3.779 -6.445 1 93.75 67 THR A O 1
ATOM 522 N N . ARG A 1 68 ? -9.898 -3.727 -8.203 1 95.25 68 ARG A N 1
ATOM 523 C CA . ARG A 1 68 ? -9.359 -5.055 -7.922 1 95.25 68 ARG A CA 1
ATOM 524 C C . ARG A 1 68 ? -8.523 -5.043 -6.648 1 95.25 68 ARG A C 1
ATOM 526 O O . ARG A 1 68 ? -8.625 -5.957 -5.824 1 95.25 68 ARG A O 1
ATOM 533 N N . LEU A 1 69 ? -7.684 -4.02 -6.531 1 96.94 69 LEU A N 1
ATOM 534 C CA . LEU A 1 69 ? -6.891 -3.885 -5.312 1 96.94 69 LEU A CA 1
ATOM 535 C C . LEU A 1 69 ? -7.789 -3.838 -4.082 1 96.94 69 LEU A C 1
ATOM 537 O O . LEU A 1 69 ? -7.516 -4.504 -3.08 1 96.94 69 LEU A O 1
ATOM 541 N N . SER A 1 70 ? -8.898 -3.111 -4.234 1 96.69 70 SER A N 1
ATOM 542 C CA . SER A 1 70 ? -9.859 -2.984 -3.146 1 96.69 70 SER A CA 1
ATOM 543 C C . SER A 1 70 ? -10.492 -4.328 -2.807 1 96.69 70 SER A C 1
ATOM 545 O O . SER A 1 70 ? -10.508 -4.734 -1.642 1 96.69 70 SER A O 1
ATOM 547 N N . ASN A 1 71 ? -10.93 -5.035 -3.799 1 96.12 71 ASN A N 1
ATOM 548 C CA . ASN A 1 71 ? -11.609 -6.309 -3.6 1 96.12 71 ASN A CA 1
ATOM 549 C C . ASN A 1 71 ? -10.68 -7.355 -2.994 1 96.12 71 ASN A C 1
ATOM 551 O O . ASN A 1 71 ? -11.125 -8.211 -2.225 1 96.12 71 ASN A O 1
ATOM 555 N N . LEU A 1 72 ? -9.445 -7.191 -3.275 1 96.94 72 LEU A N 1
ATOM 556 C CA . LEU A 1 72 ? -8.461 -8.164 -2.803 1 96.94 72 LEU A CA 1
ATOM 557 C C . LEU A 1 72 ? -7.836 -7.711 -1.489 1 96.94 72 LEU A C 1
ATOM 559 O O . LEU A 1 72 ? -6.973 -8.398 -0.939 1 96.94 72 LEU A O 1
ATOM 563 N N . LYS A 1 73 ? -8.273 -6.547 -1.012 1 97 73 LYS A N 1
ATOM 564 C CA . LYS A 1 73 ? -7.816 -5.988 0.255 1 97 73 LYS A CA 1
ATOM 565 C C . LYS A 1 73 ? -6.305 -5.777 0.248 1 97 73 LYS A C 1
ATOM 567 O O . LYS A 1 73 ? -5.621 -6.113 1.219 1 97 73 LYS A O 1
ATOM 572 N N . ILE A 1 74 ? -5.809 -5.375 -0.894 1 97.69 74 ILE A N 1
ATOM 573 C CA . ILE A 1 74 ? -4.395 -5.035 -1.004 1 97.69 74 ILE A CA 1
ATOM 574 C C . ILE A 1 74 ? -4.195 -3.557 -0.668 1 97.69 74 ILE A C 1
ATOM 576 O O . ILE A 1 74 ? -4.375 -2.689 -1.524 1 97.69 74 ILE A O 1
ATOM 580 N N . PHE A 1 75 ? -3.684 -3.363 0.56 1 97.5 75 PHE A N 1
ATOM 581 C CA . PHE A 1 75 ? -3.518 -1.996 1.038 1 97.5 75 PHE A CA 1
ATOM 582 C C . PHE A 1 75 ? -2.049 -1.694 1.313 1 97.5 75 PHE A C 1
ATOM 584 O O . PHE A 1 75 ? -1.709 -0.597 1.761 1 97.5 75 PHE A O 1
ATOM 591 N N . SER A 1 76 ? -1.156 -2.682 1.062 1 98.19 76 SER A N 1
ATOM 592 C CA . SER A 1 76 ? 0.285 -2.572 1.26 1 98.19 76 SER A CA 1
ATOM 593 C C . SER A 1 76 ? 1.05 -3.307 0.163 1 98.19 76 SER A C 1
ATOM 595 O O . SER A 1 76 ? 0.579 -4.32 -0.358 1 98.19 76 SER A O 1
ATOM 597 N N . ILE A 1 77 ? 2.186 -2.723 -0.164 1 98.44 77 ILE A N 1
ATOM 598 C CA . ILE A 1 77 ? 3.078 -3.434 -1.072 1 98.44 77 ILE A CA 1
ATOM 599 C C . ILE A 1 77 ? 4.492 -3.453 -0.496 1 98.44 77 ILE A C 1
ATOM 601 O O . ILE A 1 77 ? 4.863 -2.578 0.289 1 98.44 77 ILE A O 1
ATOM 605 N N . PRO A 1 78 ? 5.234 -4.461 -0.877 1 98.75 78 PRO A N 1
ATOM 606 C CA . PRO A 1 78 ? 4.805 -5.582 -1.712 1 98.75 78 PRO A CA 1
ATOM 607 C C . PRO A 1 78 ? 3.84 -6.52 -0.987 1 98.75 78 PRO A C 1
ATOM 609 O O . PRO A 1 78 ? 3.895 -6.641 0.239 1 98.75 78 PRO A O 1
ATOM 612 N N . THR A 1 79 ? 2.943 -7.109 -1.694 1 98.88 79 THR A N 1
ATOM 613 C CA . THR A 1 79 ? 2.051 -8.172 -1.251 1 98.88 79 THR A CA 1
ATOM 614 C C . THR A 1 79 ? 2.094 -9.352 -2.219 1 98.88 79 THR A C 1
ATOM 616 O O . THR A 1 79 ? 2.111 -9.164 -3.438 1 98.88 79 THR A O 1
ATOM 619 N N . PHE A 1 80 ? 2.133 -10.5 -1.656 1 98.94 80 PHE A N 1
ATOM 620 C CA . PHE A 1 80 ? 2.15 -11.742 -2.424 1 98.94 80 PHE A CA 1
ATOM 621 C C . PHE A 1 80 ? 0.941 -12.602 -2.088 1 98.94 80 PHE A C 1
ATOM 623 O O . PHE A 1 80 ? 0.751 -12.992 -0.932 1 98.94 80 PHE A O 1
ATOM 630 N N . HIS A 1 81 ? 0.124 -12.836 -3.041 1 98.88 81 HIS A N 1
ATOM 631 C CA . HIS A 1 81 ? -0.988 -13.773 -2.887 1 98.88 81 HIS A CA 1
ATOM 632 C C . HIS A 1 81 ? -0.653 -15.133 -3.486 1 98.88 81 HIS A C 1
ATOM 634 O O . HIS A 1 81 ? -0.232 -15.219 -4.641 1 98.88 81 HIS A O 1
ATOM 640 N N . PHE A 1 82 ? -0.859 -16.141 -2.684 1 98.88 82 PHE A N 1
ATOM 641 C CA . PHE A 1 82 ? -0.614 -17.5 -3.133 1 98.88 82 PHE A CA 1
ATOM 642 C C . PHE A 1 82 ? -1.927 -18.219 -3.398 1 98.88 82 PHE A C 1
ATOM 644 O O . PHE A 1 82 ? -2.84 -18.188 -2.568 1 98.88 82 PHE A O 1
ATOM 651 N N . TYR A 1 83 ? -2.027 -18.797 -4.562 1 98.75 83 TYR A N 1
ATOM 652 C CA . TYR A 1 83 ? -3.213 -19.562 -4.953 1 98.75 83 TYR A CA 1
ATOM 653 C C . TYR A 1 83 ? -2.9 -21.047 -5.066 1 98.75 83 TYR A C 1
ATOM 655 O O . TYR A 1 83 ? -1.875 -21.422 -5.633 1 98.75 83 TYR A O 1
ATOM 663 N N . HIS A 1 84 ? -3.715 -21.797 -4.484 1 98.44 84 HIS A N 1
ATOM 664 C CA . HIS A 1 84 ? -3.736 -23.25 -4.59 1 98.44 84 HIS A CA 1
ATOM 665 C C . HIS A 1 84 ? -5.109 -23.75 -5.027 1 98.44 84 HIS A C 1
ATOM 667 O O . HIS A 1 84 ? -6.121 -23.406 -4.418 1 98.44 84 HIS A O 1
ATOM 673 N N . LYS A 1 85 ? -5.113 -24.5 -6.125 1 97.62 85 LYS A N 1
ATOM 674 C CA . LYS A 1 85 ? -6.355 -25.016 -6.695 1 97.62 85 LYS A CA 1
ATOM 675 C C . LYS A 1 85 ? -7.344 -23.891 -6.965 1 97.62 85 LYS A C 1
ATOM 677 O O . LYS A 1 85 ? -8.531 -24 -6.648 1 97.62 85 LYS A O 1
ATOM 682 N N . GLY A 1 86 ? -6.801 -22.781 -7.336 1 97.19 86 GLY A N 1
ATOM 683 C CA . GLY A 1 86 ? -7.613 -21.672 -7.812 1 97.19 86 GLY A CA 1
ATOM 684 C C . GLY A 1 86 ? -8.109 -20.781 -6.699 1 97.19 86 GLY A C 1
ATOM 685 O O . GLY A 1 86 ? -8.82 -19.797 -6.949 1 97.19 86 GLY A O 1
ATOM 686 N N . GLU A 1 87 ? -7.715 -21.094 -5.426 1 97.81 87 GLU A N 1
ATOM 687 C CA . GLU A 1 87 ? -8.133 -20.297 -4.277 1 97.81 87 GLU A CA 1
ATOM 688 C C . GLU A 1 87 ? -6.938 -19.688 -3.553 1 97.81 87 GLU A C 1
ATOM 690 O O . GLU A 1 87 ? -5.895 -20.344 -3.42 1 97.81 87 GLU A O 1
ATOM 695 N N . LYS A 1 88 ? -7.145 -18.5 -3.129 1 98.38 88 LYS A N 1
ATOM 696 C CA . LYS A 1 88 ? -6.074 -17.922 -2.326 1 98.38 88 LYS A CA 1
ATOM 697 C C . LYS A 1 88 ? -5.844 -18.719 -1.049 1 98.38 88 LYS A C 1
ATOM 699 O O . LYS A 1 88 ? -6.758 -18.891 -0.24 1 98.38 88 LYS A O 1
ATOM 704 N N . SER A 1 89 ? -4.66 -19.156 -0.897 1 98.12 89 SER A N 1
ATOM 705 C CA . SER A 1 89 ? -4.352 -20.031 0.224 1 98.12 89 SER A CA 1
ATOM 706 C C . SER A 1 89 ? -3.578 -19.297 1.312 1 98.12 89 SER A C 1
ATOM 708 O O . SER A 1 89 ? -3.633 -19.672 2.484 1 98.12 89 SER A O 1
ATOM 710 N N . SER A 1 90 ? -2.797 -18.328 0.963 1 98.19 90 SER A N 1
ATOM 711 C CA . SER A 1 90 ? -2 -17.547 1.899 1 98.19 90 SER A CA 1
ATOM 712 C C . SER A 1 90 ? -1.534 -16.25 1.268 1 98.19 90 SER A C 1
ATOM 714 O O . SER A 1 90 ? -1.765 -16 0.081 1 98.19 90 SER A O 1
ATOM 716 N N . GLU A 1 91 ? -0.939 -15.43 2.09 1 98.69 91 GLU A N 1
ATOM 717 C CA . GLU A 1 91 ? -0.354 -14.188 1.595 1 98.69 91 GLU A CA 1
ATOM 718 C C . GLU A 1 91 ? 0.855 -13.773 2.43 1 98.69 91 GLU A C 1
ATOM 720 O O . GLU A 1 91 ? 0.999 -14.195 3.576 1 98.69 91 GLU A O 1
ATOM 725 N N . VAL A 1 92 ? 1.714 -13.102 1.838 1 98.69 92 VAL A N 1
ATOM 726 C CA . VAL A 1 92 ? 2.82 -12.414 2.492 1 98.69 92 VAL A CA 1
ATOM 727 C C . VAL A 1 92 ? 2.74 -10.914 2.203 1 98.69 92 VAL A C 1
ATOM 729 O O . VAL A 1 92 ? 2.697 -10.508 1.041 1 98.69 92 VAL A O 1
ATOM 732 N N . VAL A 1 93 ? 2.605 -10.164 3.223 1 98.25 93 VAL A N 1
ATOM 733 C CA . VAL A 1 93 ? 2.592 -8.711 3.09 1 98.25 93 VAL A CA 1
ATOM 734 C C . VAL A 1 93 ? 3.934 -8.133 3.537 1 98.25 93 VAL A C 1
ATOM 736 O O . VAL A 1 93 ? 4.441 -8.484 4.605 1 98.25 93 VAL A O 1
ATOM 739 N N . GLY A 1 94 ? 4.543 -7.344 2.699 1 98 94 GLY A N 1
ATOM 740 C CA . GLY A 1 94 ? 5.816 -6.723 3.029 1 98 94 GLY A CA 1
ATOM 741 C C . GLY A 1 94 ? 7.012 -7.488 2.49 1 98 94 GLY A C 1
ATOM 742 O O . GLY A 1 94 ? 6.852 -8.531 1.851 1 98 94 GLY A O 1
ATOM 743 N N . ALA A 1 95 ? 8.18 -6.973 2.678 1 98.31 95 ALA A N 1
ATOM 744 C CA . ALA A 1 95 ? 9.43 -7.531 2.16 1 98.31 95 ALA A CA 1
ATOM 745 C C . ALA A 1 95 ? 10.055 -8.492 3.166 1 98.31 95 ALA A C 1
ATOM 747 O O . ALA A 1 95 ? 11.156 -8.242 3.672 1 98.31 95 ALA A O 1
ATOM 748 N N . ASP A 1 96 ? 9.336 -9.547 3.398 1 98.44 96 ASP A N 1
ATOM 749 C CA . ASP A 1 96 ? 9.812 -10.594 4.301 1 98.44 96 ASP A CA 1
ATOM 750 C C . ASP A 1 96 ? 10.297 -11.812 3.52 1 98.44 96 ASP A C 1
ATOM 752 O O . ASP A 1 96 ? 9.5 -12.703 3.189 1 98.44 96 ASP A O 1
ATOM 756 N N . VAL A 1 97 ? 11.609 -11.938 3.354 1 98.56 97 VAL A N 1
ATOM 757 C CA . VAL A 1 97 ? 12.211 -12.961 2.496 1 98.56 97 VAL A CA 1
ATOM 758 C C . VAL A 1 97 ? 11.922 -14.344 3.068 1 98.56 97 VAL A C 1
ATOM 760 O O . VAL A 1 97 ? 11.539 -15.258 2.334 1 98.56 97 VAL A O 1
ATOM 763 N N . LYS A 1 98 ? 12.102 -14.508 4.355 1 98.56 98 LYS A N 1
ATOM 764 C CA . LYS A 1 98 ? 11.906 -15.805 4.992 1 98.56 98 LYS A CA 1
ATOM 765 C C . LYS A 1 98 ? 10.469 -16.297 4.82 1 98.56 98 LYS A C 1
ATOM 767 O O . LYS A 1 98 ? 10.234 -17.453 4.48 1 98.56 98 LYS A O 1
ATOM 772 N N . LYS A 1 99 ? 9.508 -15.391 5.051 1 98.69 99 LYS A N 1
ATOM 773 C CA . LYS A 1 99 ? 8.094 -15.75 4.902 1 98.69 99 LYS A CA 1
ATOM 774 C C . LYS A 1 99 ? 7.762 -16.078 3.447 1 98.69 99 LYS A C 1
ATOM 776 O O . LYS A 1 99 ? 6.977 -16.984 3.172 1 98.69 99 LYS A O 1
ATOM 781 N N . LEU A 1 100 ? 8.352 -15.297 2.578 1 98.69 100 LEU A N 1
ATOM 782 C CA . LEU A 1 100 ? 8.109 -15.516 1.158 1 98.69 100 LEU A CA 1
ATOM 783 C C . LEU A 1 100 ? 8.617 -16.891 0.723 1 98.69 100 LEU A C 1
ATOM 785 O O . LEU A 1 100 ? 7.906 -17.625 0.036 1 98.69 100 LEU A O 1
ATOM 789 N N . GLU A 1 101 ? 9.781 -17.219 1.16 1 98.31 101 GLU A N 1
ATOM 790 C CA . GLU A 1 101 ? 10.367 -18.5 0.809 1 98.31 101 GLU A CA 1
ATOM 791 C C . GLU A 1 101 ? 9.555 -19.656 1.382 1 98.31 101 GLU A C 1
ATOM 793 O O . GLU A 1 101 ? 9.312 -20.656 0.698 1 98.31 101 GLU A O 1
ATOM 798 N N . ALA A 1 102 ? 9.156 -19.469 2.582 1 98.56 102 ALA A N 1
ATOM 799 C CA . ALA A 1 102 ? 8.367 -20.5 3.232 1 98.56 102 ALA A CA 1
ATOM 800 C C . ALA A 1 102 ? 7.031 -20.703 2.514 1 98.56 102 ALA A C 1
ATOM 802 O O . ALA A 1 102 ? 6.582 -21.844 2.34 1 98.56 102 ALA A O 1
ATOM 803 N N . ALA A 1 103 ? 6.414 -19.609 2.143 1 98.62 103 ALA A N 1
ATOM 804 C CA . ALA A 1 103 ? 5.133 -19.688 1.445 1 98.62 103 ALA A CA 1
ATOM 805 C C . ALA A 1 103 ? 5.285 -20.359 0.087 1 98.62 103 ALA A C 1
ATOM 807 O O . ALA A 1 103 ? 4.441 -21.172 -0.31 1 98.62 103 ALA A O 1
ATOM 808 N N . MET A 1 104 ? 6.344 -20.016 -0.615 1 98.44 104 MET A N 1
ATOM 809 C CA . MET A 1 104 ? 6.602 -20.625 -1.916 1 98.44 104 MET A CA 1
ATOM 810 C C . MET A 1 104 ? 6.84 -22.125 -1.775 1 98.44 104 MET A C 1
ATOM 812 O O . MET A 1 104 ? 6.305 -22.922 -2.553 1 98.44 104 MET A O 1
ATOM 816 N N . GLU A 1 105 ? 7.609 -22.469 -0.817 1 98.06 105 GLU A N 1
ATOM 817 C CA . GLU A 1 105 ? 7.895 -23.875 -0.575 1 98.06 105 GLU A CA 1
ATOM 818 C C . GLU A 1 105 ? 6.625 -24.641 -0.211 1 98.06 105 GLU A C 1
ATOM 820 O O . GLU A 1 105 ? 6.398 -25.75 -0.702 1 98.06 105 GLU A O 1
ATOM 825 N N . SER A 1 106 ? 5.863 -24.031 0.65 1 98.31 106 SER A N 1
ATOM 826 C CA . SER A 1 106 ? 4.609 -24.656 1.064 1 98.31 106 SER A CA 1
ATOM 827 C C . SER A 1 106 ? 3.686 -24.875 -0.127 1 98.31 106 SER A C 1
ATOM 829 O O . SER A 1 106 ? 3.08 -25.953 -0.254 1 98.31 106 SER A O 1
ATOM 831 N N . LEU A 1 107 ? 3.582 -23.875 -0.954 1 98.25 107 LEU A N 1
ATOM 832 C CA . LEU A 1 107 ? 2.75 -24 -2.145 1 98.25 107 LEU A CA 1
ATOM 833 C C . LEU A 1 107 ? 3.27 -25.109 -3.055 1 98.25 107 LEU A C 1
ATOM 835 O O . LEU A 1 107 ? 2.484 -25.875 -3.613 1 98.25 107 LEU A O 1
ATOM 839 N N . HIS A 1 108 ? 4.543 -25.156 -3.176 1 97.81 108 HIS A N 1
ATOM 840 C CA . HIS A 1 108 ? 5.16 -26.172 -4.016 1 97.81 108 HIS A CA 1
ATOM 841 C C . HIS A 1 108 ? 4.848 -27.578 -3.502 1 97.81 108 HIS A C 1
ATOM 843 O O . HIS A 1 108 ? 4.555 -28.484 -4.289 1 97.81 108 HIS A O 1
ATOM 849 N N . LYS A 1 109 ? 4.824 -27.734 -2.166 1 97.25 109 LYS A N 1
ATOM 850 C CA . LYS A 1 109 ? 4.598 -29.031 -1.552 1 97.25 109 LYS A CA 1
ATOM 851 C C . LYS A 1 109 ? 3.139 -29.469 -1.695 1 97.25 109 LYS A C 1
ATOM 853 O O . LYS A 1 109 ? 2.832 -30.656 -1.672 1 97.25 109 LYS A O 1
ATOM 858 N N . GLN A 1 110 ? 2.295 -28.516 -1.838 1 94.06 110 GLN A N 1
ATOM 859 C CA . GLN A 1 110 ? 0.865 -28.797 -1.923 1 94.06 110 GLN A CA 1
ATOM 860 C C . GLN A 1 110 ? 0.467 -29.203 -3.338 1 94.06 110 GLN A C 1
ATOM 862 O O . GLN A 1 110 ? -0.64 -29.703 -3.557 1 94.06 110 GLN A O 1
ATOM 867 N N . GLN A 1 111 ? 1.305 -29 -4.25 1 85.44 111 GLN A N 1
ATOM 868 C CA . GLN A 1 111 ? 0.988 -29.359 -5.629 1 85.44 111 GLN A CA 1
ATOM 869 C C . GLN A 1 111 ? 1.02 -30.875 -5.828 1 85.44 111 GLN A C 1
ATOM 871 O O . GLN A 1 111 ? 1.755 -31.578 -5.137 1 85.44 111 GLN A O 1
ATOM 876 N N . MET B 1 1 ? -10.242 19.797 6.391 1 91.69 1 MET B N 1
ATOM 877 C CA . MET B 1 1 ? -9.266 18.953 5.711 1 91.69 1 MET B CA 1
ATOM 878 C C . MET B 1 1 ? -9.062 19.422 4.273 1 91.69 1 MET B C 1
ATOM 880 O O . MET B 1 1 ? -10.023 19.672 3.555 1 91.69 1 MET B O 1
ATOM 884 N N . VAL B 1 2 ? -7.859 19.578 3.799 1 95.12 2 VAL B N 1
ATOM 885 C CA . VAL B 1 2 ? -7.504 20.078 2.473 1 95.12 2 VAL B CA 1
ATOM 886 C C . VAL B 1 2 ? -7.148 18.906 1.562 1 95.12 2 VAL B C 1
ATOM 888 O O . VAL B 1 2 ? -6.324 18.062 1.92 1 95.12 2 VAL B O 1
ATOM 891 N N . VAL B 1 3 ? -7.816 18.891 0.338 1 97.06 3 VAL B N 1
ATOM 892 C CA . VAL B 1 3 ? -7.488 17.891 -0.664 1 97.06 3 VAL B CA 1
ATOM 893 C C . VAL B 1 3 ? -6.32 18.375 -1.522 1 97.06 3 VAL B C 1
ATOM 895 O O . VAL B 1 3 ? -6.387 19.453 -2.119 1 97.06 3 VAL B O 1
ATOM 898 N N . VAL B 1 4 ? -5.266 17.578 -1.53 1 98.19 4 VAL B N 1
ATOM 899 C CA . VAL B 1 4 ? -4.133 17.891 -2.395 1 98.19 4 VAL B CA 1
ATOM 900 C C . VAL B 1 4 ? -4.48 17.562 -3.844 1 98.19 4 VAL B C 1
ATOM 902 O O . VAL B 1 4 ? -4.867 16.438 -4.156 1 98.19 4 VAL B O 1
ATOM 905 N N . GLY B 1 5 ? -4.246 18.484 -4.727 1 96.81 5 GLY B N 1
ATOM 906 C CA . GLY B 1 5 ? -4.84 18.375 -6.047 1 96.81 5 GLY B CA 1
ATOM 907 C C . GLY B 1 5 ? -3.889 17.812 -7.086 1 96.81 5 GLY B C 1
ATOM 908 O O . GLY B 1 5 ? -4.305 17.484 -8.203 1 96.81 5 GLY B O 1
ATOM 909 N N . SER B 1 6 ? -2.611 17.922 -6.848 1 97.62 6 SER B N 1
ATOM 910 C CA . SER B 1 6 ? -1.599 17.438 -7.785 1 97.62 6 SER B CA 1
ATOM 911 C C . SER B 1 6 ? -0.288 17.125 -7.066 1 97.62 6 SER B C 1
ATOM 913 O O . SER B 1 6 ? -0.097 17.516 -5.914 1 97.62 6 SER B O 1
ATOM 915 N N . ALA B 1 7 ? 0.558 16.438 -7.746 1 96.94 7 ALA B N 1
ATOM 916 C CA . ALA B 1 7 ? 1.887 16.172 -7.203 1 96.94 7 ALA B CA 1
ATOM 917 C C . ALA B 1 7 ? 2.65 17.469 -6.953 1 96.94 7 ALA B C 1
ATOM 919 O O . ALA B 1 7 ? 3.385 17.594 -5.969 1 96.94 7 ALA B O 1
ATOM 920 N N . ASP B 1 8 ? 2.459 18.422 -7.832 1 97.62 8 ASP B N 1
ATOM 921 C CA . ASP B 1 8 ? 3.109 19.719 -7.652 1 97.62 8 ASP B CA 1
ATOM 922 C C . ASP B 1 8 ? 2.576 20.438 -6.414 1 97.62 8 ASP B C 1
ATOM 924 O O . ASP B 1 8 ? 3.348 21.016 -5.648 1 97.62 8 ASP B O 1
ATOM 928 N N . SER B 1 9 ? 1.307 20.453 -6.336 1 97.88 9 SER B N 1
ATOM 929 C CA . SER B 1 9 ? 0.705 21.062 -5.16 1 97.88 9 SER B CA 1
ATOM 930 C C . SER B 1 9 ? 1.17 20.391 -3.877 1 97.88 9 SER B C 1
ATOM 932 O O . SER B 1 9 ? 1.396 21.047 -2.861 1 97.88 9 SER B O 1
ATOM 934 N N . TYR B 1 10 ? 1.284 19.094 -3.91 1 98.31 10 TYR B N 1
ATOM 935 C CA . TYR B 1 10 ? 1.816 18.359 -2.771 1 98.31 10 TYR B CA 1
ATOM 936 C C . TYR B 1 10 ? 3.207 18.859 -2.398 1 98.31 10 TYR B C 1
ATOM 938 O O . TYR B 1 10 ? 3.486 19.109 -1.225 1 98.31 10 TYR B O 1
ATOM 946 N N . GLU B 1 11 ? 4.066 18.922 -3.369 1 98 11 GLU B N 1
ATOM 947 C CA . GLU B 1 11 ? 5.438 19.359 -3.133 1 98 11 GLU B CA 1
ATOM 948 C C . GLU B 1 11 ? 5.473 20.75 -2.506 1 98 11 GLU B C 1
ATOM 950 O O . GLU B 1 11 ? 6.246 21 -1.579 1 98 11 GLU B O 1
ATOM 955 N N . ASP B 1 12 ? 4.66 21.625 -3.045 1 98.38 12 ASP B N 1
ATOM 956 C CA . ASP B 1 12 ? 4.602 22.984 -2.523 1 98.38 12 ASP B CA 1
ATOM 957 C C . ASP B 1 12 ? 4.145 22.984 -1.066 1 98.38 12 ASP B C 1
ATOM 959 O O . ASP B 1 12 ? 4.73 23.672 -0.229 1 98.38 12 ASP B O 1
ATOM 963 N N . ILE B 1 13 ? 3.104 22.25 -0.776 1 98.56 13 ILE B N 1
ATOM 964 C CA . ILE B 1 13 ? 2.545 22.188 0.57 1 98.56 13 ILE B CA 1
ATOM 965 C C . ILE B 1 13 ? 3.568 21.594 1.529 1 98.56 13 ILE B C 1
ATOM 967 O O . ILE B 1 13 ? 3.814 22.141 2.607 1 98.56 13 ILE B O 1
ATOM 971 N N . HIS B 1 14 ? 4.105 20.484 1.138 1 98.44 14 HIS B N 1
ATOM 972 C CA . HIS B 1 14 ? 5.09 19.781 1.959 1 98.44 14 HIS B CA 1
ATOM 973 C C . HIS B 1 14 ? 6.293 20.672 2.258 1 98.44 14 HIS B C 1
ATOM 975 O O . HIS B 1 14 ? 6.75 20.734 3.4 1 98.44 14 HIS B O 1
ATOM 981 N N . ALA B 1 15 ? 6.781 21.359 1.26 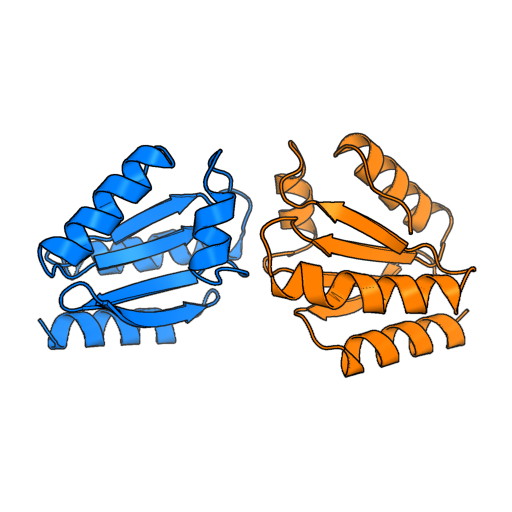1 98.31 15 ALA B N 1
ATOM 982 C CA . ALA B 1 15 ? 7.902 22.281 1.421 1 98.31 15 ALA B CA 1
ATOM 983 C C . ALA B 1 15 ? 7.543 23.422 2.361 1 98.31 15 ALA B C 1
ATOM 985 O O . ALA B 1 15 ? 8.359 23.844 3.188 1 98.31 15 ALA B O 1
ATOM 986 N N . LYS B 1 16 ? 6.383 23.953 2.189 1 98.69 16 LYS B N 1
ATOM 987 C CA . LYS B 1 16 ? 5.938 25.047 3.039 1 98.69 16 LYS B CA 1
ATOM 988 C C . LYS B 1 16 ? 5.867 24.625 4.504 1 98.69 16 LYS B C 1
ATOM 990 O O . LYS B 1 16 ? 6.297 25.359 5.391 1 98.69 16 LYS B O 1
ATOM 995 N N . VAL B 1 17 ? 5.352 23.406 4.762 1 98.56 17 VAL B N 1
ATOM 996 C CA . VAL B 1 17 ? 5.246 22.875 6.113 1 98.56 17 VAL B CA 1
ATOM 997 C C . VAL B 1 17 ? 6.633 22.797 6.754 1 98.56 17 VAL B C 1
ATOM 999 O O . VAL B 1 17 ? 6.809 23.188 7.91 1 98.56 17 VAL B O 1
ATOM 1002 N N . GLN B 1 18 ? 7.59 22.344 5.996 1 98.38 18 GLN B N 1
ATOM 1003 C CA . GLN B 1 18 ? 8.953 22.203 6.504 1 98.38 18 GLN B CA 1
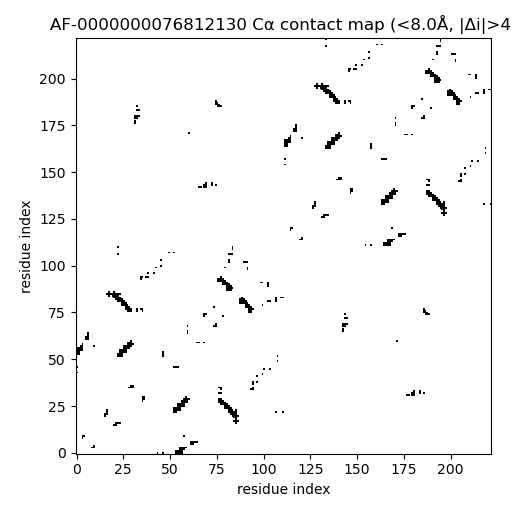ATOM 1004 C C . GLN B 1 18 ? 9.609 23.562 6.715 1 98.38 18 GLN B C 1
ATOM 1006 O O . GLN B 1 18 ? 10.156 23.828 7.785 1 98.38 18 GLN B O 1
ATOM 1011 N N . ALA B 1 19 ? 9.461 24.406 5.766 1 98.5 19 ALA B N 1
ATOM 1012 C CA . ALA B 1 19 ? 10.141 25.688 5.777 1 98.5 19 ALA B CA 1
ATOM 1013 C C . ALA B 1 19 ? 9.586 26.594 6.871 1 98.5 19 ALA B C 1
ATOM 1015 O O . ALA B 1 19 ? 10.344 27.312 7.535 1 98.5 19 ALA B O 1
ATOM 1016 N N . GLU B 1 20 ? 8.344 26.531 7.027 1 98.56 20 GLU B N 1
ATOM 1017 C CA . GLU B 1 20 ? 7.707 27.438 7.98 1 98.56 20 GLU B CA 1
ATOM 1018 C C . GLU B 1 20 ? 7.496 26.75 9.328 1 98.56 20 GLU B C 1
ATOM 1020 O O . GLU B 1 20 ? 6.836 27.312 10.211 1 98.56 20 GLU B O 1
ATOM 1025 N N . LYS B 1 21 ? 8.016 25.531 9.484 1 98.19 21 LYS B N 1
ATOM 1026 C CA . LYS B 1 21 ? 7.996 24.781 10.734 1 98.19 21 LYS B CA 1
ATOM 1027 C C . LYS B 1 21 ? 6.574 24.625 11.258 1 98.19 21 LYS B C 1
ATOM 1029 O O . LYS B 1 21 ? 6.32 24.859 12.445 1 98.19 21 LYS B O 1
ATOM 1034 N N . LEU B 1 22 ? 5.629 24.25 10.328 1 97.62 22 LEU B N 1
ATOM 1035 C CA . LEU B 1 22 ? 4.211 24.172 10.656 1 97.62 22 LEU B CA 1
ATOM 1036 C C . LEU B 1 22 ? 3.842 22.766 11.117 1 97.62 22 LEU B C 1
ATOM 1038 O O . LEU B 1 22 ? 4.449 21.781 10.68 1 97.62 22 LEU B O 1
ATOM 1042 N N . PRO B 1 23 ? 2.883 22.641 12.055 1 98.12 23 PRO B N 1
ATOM 1043 C CA . PRO B 1 23 ? 2.252 21.328 12.258 1 98.12 23 PRO B CA 1
ATOM 1044 C C . PRO B 1 23 ? 1.387 20.906 11.078 1 98.12 23 PRO B C 1
ATOM 1046 O O . PRO B 1 23 ? 0.817 21.75 10.383 1 98.12 23 PRO B O 1
ATOM 1049 N N . ALA B 1 24 ? 1.313 19.656 10.891 1 98.75 24 ALA B N 1
ATOM 1050 C CA . ALA B 1 24 ? 0.475 19.156 9.812 1 98.75 24 ALA B CA 1
ATOM 1051 C C . ALA B 1 24 ? 0.263 17.641 9.93 1 98.75 24 ALA B C 1
ATOM 1053 O O . ALA B 1 24 ? 1.059 16.953 10.57 1 98.75 24 ALA B O 1
ATOM 1054 N N . VAL B 1 25 ? -0.783 17.188 9.391 1 98.88 25 VAL B N 1
ATOM 1055 C CA . VAL B 1 25 ? -1.01 15.766 9.141 1 98.88 25 VAL B CA 1
ATOM 1056 C C . VAL B 1 25 ? -1.186 15.523 7.645 1 98.88 25 VAL B C 1
ATOM 1058 O O . VAL B 1 25 ? -1.986 16.203 6.988 1 98.88 25 VAL B O 1
ATOM 1061 N N . PHE B 1 26 ? -0.387 14.664 7.098 1 98.88 26 PHE B N 1
ATOM 1062 C CA . PHE B 1 26 ? -0.604 14.164 5.746 1 98.88 26 PHE B CA 1
ATOM 1063 C C . PHE B 1 26 ? -1.256 12.789 5.773 1 98.88 26 PHE B C 1
ATOM 1065 O O . PHE B 1 26 ? -0.688 11.836 6.312 1 98.88 26 PHE B O 1
ATOM 1072 N N . TYR B 1 27 ? -2.408 12.734 5.199 1 98.88 27 TYR B N 1
ATOM 1073 C CA . TYR B 1 27 ? -3.242 11.539 5.129 1 98.88 27 TYR B CA 1
ATOM 1074 C C . TYR B 1 27 ? -3.168 10.906 3.746 1 98.88 27 TYR B C 1
ATOM 1076 O O . TYR B 1 27 ? -3.762 11.406 2.789 1 98.88 27 TYR B O 1
ATOM 1084 N N . TYR B 1 28 ? -2.381 9.867 3.672 1 98.81 28 TYR B N 1
ATOM 1085 C CA . TYR B 1 28 ? -2.232 9.133 2.422 1 98.81 28 TYR B CA 1
ATOM 1086 C C . TYR B 1 28 ? -3.309 8.062 2.291 1 98.81 28 TYR B C 1
ATOM 1088 O O . TYR B 1 28 ? -3.41 7.168 3.135 1 98.81 28 TYR B O 1
ATOM 1096 N N . THR B 1 29 ? -4.016 8.148 1.227 1 98.5 29 THR B N 1
ATOM 1097 C CA . THR B 1 29 ? -5.258 7.398 1.069 1 98.5 29 THR B CA 1
ATOM 1098 C C . THR B 1 29 ? -5.512 7.074 -0.4 1 98.5 29 THR B C 1
ATOM 1100 O O . THR B 1 29 ? -4.703 7.418 -1.266 1 98.5 29 THR B O 1
ATOM 1103 N N . ALA B 1 30 ? -6.539 6.293 -0.622 1 97.62 30 ALA B N 1
ATOM 1104 C CA . ALA B 1 30 ? -7.094 6.043 -1.949 1 97.62 30 ALA B CA 1
ATOM 1105 C C . ALA B 1 30 ? -8.602 5.828 -1.881 1 97.62 30 ALA B C 1
ATOM 1107 O O . ALA B 1 30 ? -9.117 5.281 -0.902 1 97.62 30 ALA B O 1
ATOM 1108 N N . VAL B 1 31 ? -9.266 6.27 -2.963 1 94.81 31 VAL B N 1
ATOM 1109 C CA . VAL B 1 31 ? -10.727 6.172 -2.994 1 94.81 31 VAL B CA 1
ATOM 1110 C C . VAL B 1 31 ? -11.141 4.703 -2.996 1 94.81 31 VAL B C 1
ATOM 1112 O O . VAL B 1 31 ? -12.188 4.348 -2.441 1 94.81 31 VAL B O 1
ATOM 1115 N N . TRP B 1 32 ? -10.344 3.82 -3.428 1 94.69 32 TRP B N 1
ATOM 1116 C CA . TRP B 1 32 ? -10.688 2.41 -3.594 1 94.69 32 TRP B CA 1
ATOM 1117 C C . TRP B 1 32 ? -10.312 1.609 -2.352 1 94.69 32 TRP B C 1
ATOM 1119 O O . TRP B 1 32 ? -10.484 0.389 -2.314 1 94.69 32 TRP B O 1
ATOM 1129 N N . CYS B 1 33 ? -9.82 2.207 -1.426 1 97.5 33 CYS B N 1
ATOM 1130 C CA . CYS B 1 33 ? -9.367 1.534 -0.216 1 97.5 33 CYS B CA 1
ATOM 1131 C C . CYS B 1 33 ? -10.438 1.577 0.869 1 97.5 33 CYS B C 1
ATOM 1133 O O . CYS B 1 33 ? -10.703 2.635 1.438 1 97.5 33 CYS B O 1
ATOM 1135 N N . GLY B 1 34 ? -11.008 0.523 1.267 1 97.38 34 GLY B N 1
ATOM 1136 C CA . GLY B 1 34 ? -12.078 0.435 2.244 1 97.38 34 GLY B CA 1
ATOM 1137 C C . GLY B 1 34 ? -11.695 0.979 3.607 1 97.38 34 GLY B C 1
ATOM 1138 O O . GLY B 1 34 ? -12.375 1.846 4.152 1 97.38 34 GLY B O 1
ATOM 1139 N N . PRO B 1 35 ? -10.609 0.405 4.168 1 98.06 35 PRO B N 1
ATOM 1140 C CA . PRO B 1 35 ? -10.172 0.945 5.453 1 98.06 35 PRO B CA 1
ATOM 1141 C C . PRO B 1 35 ? -9.891 2.445 5.402 1 98.06 35 PRO B C 1
ATOM 1143 O O . PRO B 1 35 ? -10.125 3.156 6.383 1 98.06 35 PRO B O 1
ATOM 1146 N N . CYS B 1 36 ? -9.398 2.965 4.266 1 98.56 36 CYS B N 1
ATOM 1147 C CA . CYS B 1 36 ? -9.203 4.398 4.094 1 98.56 36 CYS B CA 1
ATOM 1148 C C . CYS B 1 36 ? -10.523 5.148 4.207 1 98.56 36 CYS B C 1
ATOM 1150 O O . CYS B 1 36 ? -10.617 6.156 4.91 1 98.56 36 CYS B O 1
ATOM 1152 N N . ARG B 1 37 ? -11.445 4.656 3.576 1 97.12 37 ARG B N 1
ATOM 1153 C CA . AR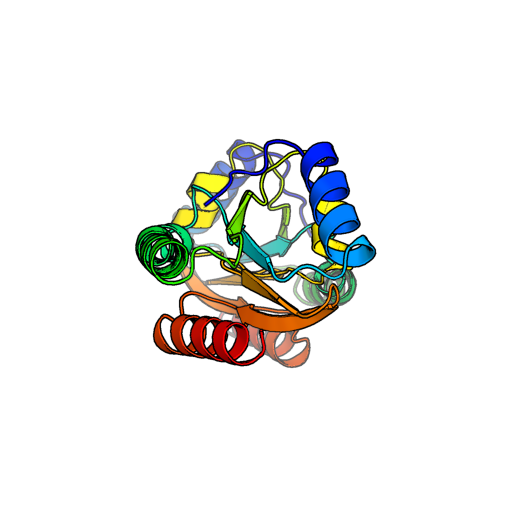G B 1 37 ? -12.766 5.281 3.625 1 97.12 37 ARG B CA 1
ATOM 1154 C C . ARG B 1 37 ? -13.336 5.254 5.039 1 97.12 37 ARG B C 1
ATOM 1156 O O . ARG B 1 37 ? -13.961 6.219 5.48 1 97.12 37 ARG B O 1
ATOM 1163 N N . ALA B 1 38 ? -13.094 4.219 5.734 1 97.69 38 ALA B N 1
ATOM 1164 C CA . ALA B 1 38 ? -13.578 4.082 7.105 1 97.69 38 ALA B CA 1
ATOM 1165 C C . ALA B 1 38 ? -12.906 5.098 8.023 1 97.69 38 ALA B C 1
ATOM 1167 O O . ALA B 1 38 ? -13.508 5.551 9 1 97.69 38 ALA B O 1
ATOM 1168 N N . MET B 1 39 ? -11.68 5.445 7.707 1 98.31 39 MET B N 1
ATOM 1169 C CA . MET B 1 39 ? -10.906 6.352 8.555 1 98.31 39 MET B CA 1
ATOM 1170 C C . MET B 1 39 ? -11.227 7.805 8.219 1 98.31 39 MET B C 1
ATOM 1172 O O . MET B 1 39 ? -10.953 8.703 9.016 1 98.31 39 MET B O 1
ATOM 1176 N N . ALA B 1 40 ? -11.805 8.039 7.105 1 98.12 40 ALA B N 1
ATOM 1177 C CA . ALA B 1 40 ? -12.023 9.398 6.613 1 98.12 40 ALA B CA 1
ATOM 1178 C C . ALA B 1 40 ? -12.867 10.203 7.598 1 98.12 40 ALA B C 1
ATOM 1180 O O . ALA B 1 40 ? -12.484 11.305 8 1 98.12 40 ALA B O 1
ATOM 1181 N N . PRO B 1 41 ? -14.016 9.672 8.109 1 98.06 41 PRO B N 1
ATOM 1182 C CA . PRO B 1 41 ? -14.805 10.461 9.062 1 98.06 41 PRO B CA 1
ATOM 1183 C C . PRO B 1 41 ? -14.07 10.711 10.375 1 98.06 41 PRO B C 1
ATOM 1185 O O . PRO B 1 41 ? -14.289 11.734 11.023 1 98.06 41 PRO B O 1
ATOM 1188 N N . VAL B 1 42 ? -13.242 9.789 10.75 1 98.31 42 VAL B N 1
ATOM 1189 C CA . VAL B 1 42 ? -12.5 9.906 12 1 98.31 42 VAL B CA 1
ATOM 1190 C C . VAL B 1 42 ? -11.508 11.062 11.914 1 98.31 42 VAL B C 1
ATOM 1192 O O . VAL B 1 42 ? -11.484 11.93 12.797 1 98.31 42 VAL B O 1
ATOM 1195 N N . ILE B 1 43 ? -10.758 11.094 10.844 1 98.44 43 ILE B N 1
ATOM 1196 C CA . ILE B 1 43 ? -9.75 12.141 10.711 1 98.44 43 ILE B CA 1
ATOM 1197 C C . ILE B 1 43 ? -10.438 13.484 10.461 1 98.44 43 ILE B C 1
ATOM 1199 O O . ILE B 1 43 ? -9.945 14.523 10.906 1 98.44 43 ILE B O 1
ATOM 1203 N N . GLU B 1 44 ? -11.547 13.422 9.789 1 97.75 44 GLU B N 1
ATOM 1204 C CA . GLU B 1 44 ? -12.312 14.648 9.602 1 97.75 44 GLU B CA 1
ATOM 1205 C C . GLU B 1 44 ? -12.781 15.211 10.938 1 97.75 44 GLU B C 1
ATOM 1207 O O . GLU B 1 44 ? -12.688 16.422 11.172 1 97.75 44 GLU B O 1
ATOM 1212 N N . LYS B 1 45 ? -13.281 14.367 11.75 1 98 45 LYS B N 1
ATOM 1213 C CA . LYS B 1 45 ? -13.703 14.781 13.086 1 98 45 LYS B CA 1
ATOM 1214 C C . LYS B 1 45 ? -12.539 15.383 13.867 1 98 45 LYS B C 1
ATOM 1216 O O . LYS B 1 45 ? -12.688 16.422 14.5 1 98 45 LYS B O 1
ATOM 1221 N N . MET B 1 46 ? -11.398 14.766 13.82 1 98 46 MET B N 1
ATOM 1222 C CA . MET B 1 46 ? -10.219 15.242 14.531 1 98 46 MET B CA 1
ATOM 1223 C C . MET B 1 46 ? -9.75 16.578 13.977 1 98 46 MET B C 1
ATOM 1225 O O . MET B 1 46 ? -9.305 17.453 14.727 1 98 46 MET B O 1
ATOM 1229 N N . SER B 1 47 ? -9.836 16.703 12.664 1 97.56 47 SER B N 1
ATOM 1230 C CA . SER B 1 47 ? -9.461 17.969 12.031 1 97.56 47 SER B CA 1
ATOM 1231 C C . SER B 1 47 ? -10.32 19.109 12.547 1 97.56 47 SER B C 1
ATOM 1233 O O . SER B 1 47 ? -9.836 20.234 12.711 1 97.56 47 SER B O 1
ATOM 1235 N N . ARG B 1 48 ? -11.539 18.875 12.82 1 97.44 48 ARG B N 1
ATOM 1236 C CA . ARG B 1 48 ? -12.445 19.891 13.344 1 97.44 48 ARG B CA 1
ATOM 1237 C C . ARG B 1 48 ? -12.141 20.188 14.812 1 97.44 48 ARG B C 1
ATOM 1239 O O . ARG B 1 48 ? -12.258 21.344 15.258 1 97.44 48 ARG B O 1
ATOM 1246 N N . GLN B 1 49 ? -11.797 19.188 15.484 1 97.5 49 GLN B N 1
ATOM 1247 C CA . GLN B 1 49 ? -11.484 19.312 16.906 1 97.5 49 GLN B CA 1
ATOM 1248 C C . GLN B 1 49 ? -10.203 20.109 17.125 1 97.5 49 GLN B C 1
ATOM 1250 O O . GLN B 1 49 ? -10.062 20.812 18.125 1 97.5 49 GLN B O 1
ATOM 1255 N N . TYR B 1 50 ? -9.258 19.969 16.188 1 97.75 50 TYR B N 1
ATOM 1256 C CA . TYR B 1 50 ? -7.969 20.641 16.281 1 97.75 50 TYR B CA 1
ATOM 1257 C C . TYR B 1 50 ? -7.715 21.516 15.055 1 97.75 50 TYR B C 1
ATOM 1259 O O . TYR B 1 50 ? -6.789 21.25 14.281 1 97.75 50 TYR B O 1
ATOM 1267 N N . PRO B 1 51 ? -8.398 22.641 14.969 1 96.19 51 PRO B N 1
ATOM 1268 C CA . PRO B 1 51 ? -8.391 23.438 13.742 1 96.19 51 PRO B CA 1
ATOM 1269 C C . PRO B 1 51 ? -7.031 24.078 13.453 1 96.19 51 PRO B C 1
ATOM 1271 O O . PRO B 1 51 ? -6.781 24.531 12.336 1 96.19 51 PRO B O 1
ATOM 1274 N N . LYS B 1 52 ? -6.16 24.047 14.328 1 96.44 52 LYS B N 1
ATOM 1275 C CA . LYS B 1 52 ? -4.844 24.656 14.141 1 96.44 52 LYS B CA 1
ATOM 1276 C C . LYS B 1 52 ? -3.873 23.672 13.5 1 96.44 52 LYS B C 1
ATOM 1278 O O . LYS B 1 52 ? -2.748 24.031 13.148 1 96.44 52 LYS B O 1
ATOM 1283 N N . ILE B 1 53 ? -4.23 22.453 13.312 1 98 53 ILE B N 1
ATOM 1284 C CA . ILE B 1 53 ? -3.42 21.422 12.664 1 98 53 ILE B CA 1
ATOM 1285 C C . ILE B 1 53 ? -4.023 21.078 11.305 1 98 53 ILE B C 1
ATOM 1287 O O . ILE B 1 53 ? -5.008 20.328 11.227 1 98 53 ILE B O 1
ATOM 1291 N N . PRO B 1 54 ? -3.459 21.562 10.258 1 98.38 54 PRO B N 1
ATOM 1292 C CA . PRO B 1 54 ? -3.99 21.203 8.938 1 98.38 54 PRO B CA 1
ATOM 1293 C C . PRO B 1 54 ? -3.84 19.703 8.625 1 98.38 54 PRO B C 1
ATOM 1295 O O . PRO B 1 54 ? -2.82 19.109 8.969 1 98.38 54 PRO B O 1
ATOM 1298 N N . VAL B 1 55 ? -4.879 19.219 8.109 1 98.75 55 VAL B N 1
ATOM 1299 C CA . VAL B 1 55 ? -4.855 17.859 7.574 1 98.75 55 VAL B CA 1
ATOM 1300 C C . VAL B 1 55 ? -4.906 17.906 6.051 1 98.75 55 VAL B C 1
ATOM 1302 O O . VAL B 1 55 ? -5.836 18.469 5.469 1 98.75 55 VAL B O 1
ATOM 1305 N N . TYR B 1 56 ? -3.898 17.344 5.387 1 98.81 56 TYR B N 1
ATOM 1306 C CA . TYR B 1 56 ? -3.795 17.281 3.934 1 98.81 56 TYR B CA 1
ATOM 1307 C C . TYR B 1 56 ? -4.059 15.867 3.43 1 98.81 56 TYR B C 1
ATOM 1309 O O . TYR B 1 56 ? -3.318 14.938 3.76 1 98.81 56 TYR B O 1
ATOM 1317 N N . LYS B 1 57 ? -5.137 15.727 2.688 1 98.81 57 LYS B N 1
ATOM 1318 C CA . LYS B 1 57 ? -5.512 14.438 2.119 1 98.81 57 LYS B CA 1
ATOM 1319 C C . LYS B 1 57 ? -4.809 14.195 0.785 1 98.81 57 LYS B C 1
ATOM 1321 O O . LYS B 1 57 ? -4.957 14.984 -0.151 1 98.81 57 LYS B O 1
ATOM 1326 N N . VAL B 1 58 ? -4.098 13.094 0.72 1 98.75 58 VAL B N 1
ATOM 1327 C CA . VAL B 1 58 ? -3.281 12.789 -0.45 1 98.75 58 VAL B CA 1
ATOM 1328 C C . VAL B 1 58 ? -3.713 11.445 -1.042 1 98.75 58 VAL B C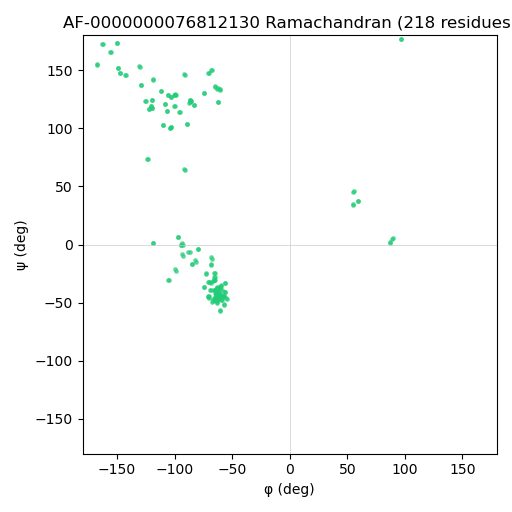 1
ATOM 1330 O O . VAL B 1 58 ? -3.576 10.406 -0.398 1 98.75 58 VAL B O 1
ATOM 1333 N N . ASP B 1 59 ? -4.219 11.523 -2.297 1 97.44 59 ASP B N 1
ATOM 1334 C CA . ASP B 1 59 ? -4.57 10.305 -3.021 1 97.44 59 ASP B CA 1
ATOM 1335 C C . ASP B 1 59 ? -3.344 9.695 -3.699 1 97.44 59 ASP B C 1
ATOM 1337 O O . ASP B 1 59 ? -2.729 10.328 -4.562 1 97.44 59 ASP B O 1
ATOM 1341 N N . ILE B 1 60 ? -3.051 8.484 -3.32 1 96.19 60 ILE B N 1
ATOM 1342 C CA . ILE B 1 60 ? -1.807 7.875 -3.777 1 96.19 60 ILE B CA 1
ATOM 1343 C C . ILE B 1 60 ? -1.885 7.602 -5.277 1 96.19 60 ILE B C 1
ATOM 1345 O O . ILE B 1 60 ? -0.868 7.328 -5.918 1 96.19 60 ILE B O 1
ATOM 1349 N N . ASP B 1 61 ? -3.092 7.613 -5.859 1 93.81 61 ASP B N 1
ATOM 1350 C CA . ASP B 1 61 ? -3.262 7.367 -7.289 1 93.81 61 ASP B CA 1
ATOM 1351 C C . ASP B 1 61 ? -2.949 8.617 -8.102 1 93.81 61 ASP B C 1
ATOM 1353 O O . ASP B 1 61 ? -2.934 8.578 -9.336 1 93.81 61 ASP B O 1
ATOM 1357 N N . MET B 1 62 ? -2.676 9.633 -7.391 1 95 62 MET B N 1
ATOM 1358 C CA . MET B 1 62 ? -2.342 10.875 -8.086 1 95 62 MET B CA 1
ATOM 1359 C C . MET B 1 62 ? -1.108 10.688 -8.969 1 95 62 MET B C 1
ATOM 1361 O O . MET B 1 62 ? -0.099 10.141 -8.523 1 95 62 MET B O 1
ATOM 1365 N N . GLU B 1 63 ? -1.229 11.164 -10.211 1 93.19 63 GLU B N 1
ATOM 1366 C CA . GLU B 1 63 ? -0.119 11.047 -11.148 1 93.19 63 GLU B CA 1
ATOM 1367 C C . GLU B 1 63 ? 1.105 11.812 -10.656 1 93.19 63 GLU B C 1
ATOM 1369 O O . GLU B 1 63 ? 0.986 12.938 -10.164 1 93.19 63 GLU B O 1
ATOM 1374 N N . GLY B 1 64 ? 2.213 11.133 -10.766 1 94.12 64 GLY B N 1
ATOM 1375 C CA . GLY B 1 64 ? 3.457 11.82 -10.469 1 94.12 64 GLY B CA 1
ATOM 1376 C C . GLY B 1 64 ? 3.852 11.734 -9.008 1 94.12 64 GLY B C 1
ATOM 1377 O O . GLY B 1 64 ? 4.883 12.273 -8.602 1 94.12 64 GLY B O 1
ATOM 1378 N N . LEU B 1 65 ? 3.088 10.969 -8.203 1 96.06 65 LEU B N 1
ATOM 1379 C CA . LEU B 1 65 ? 3.338 10.953 -6.762 1 96.06 65 LEU B CA 1
ATOM 1380 C C . LEU B 1 65 ? 4.281 9.812 -6.395 1 96.06 65 LEU B C 1
ATOM 1382 O O . LEU B 1 65 ? 4.793 9.758 -5.273 1 96.06 65 LEU B O 1
ATOM 1386 N N . GLY B 1 66 ? 4.578 8.914 -7.324 1 94.25 66 GLY B N 1
ATOM 1387 C CA . GLY B 1 66 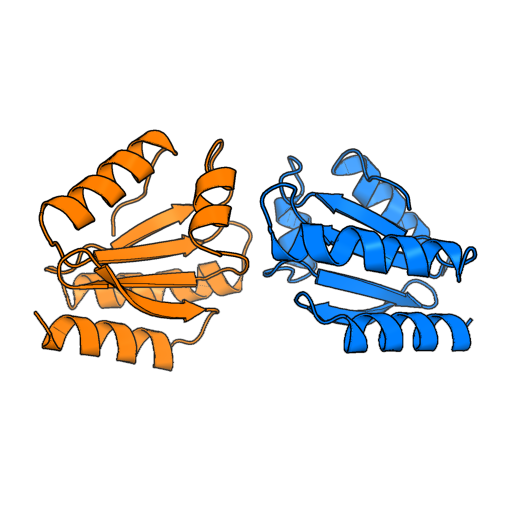? 5.328 7.699 -7.047 1 94.25 66 GLY B CA 1
ATOM 1388 C C . GLY B 1 66 ? 6.668 7.965 -6.383 1 94.25 66 GLY B C 1
ATOM 1389 O O . GLY B 1 66 ? 7.012 7.32 -5.391 1 94.25 66 GLY B O 1
ATOM 1390 N N . THR B 1 67 ? 7.422 8.906 -6.875 1 93.88 67 THR B N 1
ATOM 1391 C CA . THR B 1 67 ? 8.727 9.242 -6.32 1 93.88 67 THR B CA 1
ATOM 1392 C C . THR B 1 67 ? 8.594 9.75 -4.887 1 93.88 67 THR B C 1
ATOM 1394 O O . THR B 1 67 ? 9.398 9.398 -4.023 1 93.88 67 THR B O 1
ATOM 1397 N N . ARG B 1 68 ? 7.555 10.492 -4.625 1 95.31 68 ARG B N 1
ATOM 1398 C CA . ARG B 1 68 ? 7.336 11.023 -3.281 1 95.31 68 ARG B CA 1
ATOM 1399 C C . ARG B 1 68 ? 6.938 9.914 -2.316 1 95.31 68 ARG B C 1
ATOM 1401 O O . ARG B 1 68 ? 7.426 9.859 -1.185 1 95.31 68 ARG B O 1
ATOM 1408 N N . LEU B 1 69 ? 6.031 9.055 -2.785 1 97 69 LEU B N 1
ATOM 1409 C CA . LEU B 1 69 ? 5.645 7.914 -1.96 1 97 69 LEU B CA 1
ATOM 1410 C C . LEU B 1 69 ? 6.863 7.078 -1.584 1 97 69 LEU B C 1
ATOM 1412 O O . LEU B 1 69 ? 7.016 6.676 -0.427 1 97 69 LEU B O 1
ATOM 1416 N N . SER B 1 70 ? 7.738 6.914 -2.58 1 96.69 70 SER B N 1
ATOM 1417 C CA . SER B 1 70 ? 8.961 6.145 -2.365 1 96.69 70 SER B CA 1
ATOM 1418 C C . SER B 1 70 ? 9.859 6.816 -1.327 1 96.69 70 SER B C 1
ATOM 1420 O O . SER B 1 70 ? 10.305 6.172 -0.374 1 96.69 70 SER B O 1
ATOM 1422 N N . ASN B 1 71 ? 10.07 8.078 -1.455 1 96.19 71 ASN B N 1
ATOM 1423 C CA . ASN B 1 71 ? 10.969 8.82 -0.57 1 96.19 71 ASN B CA 1
ATOM 1424 C C . ASN B 1 71 ? 10.438 8.859 0.859 1 96.19 71 ASN B C 1
ATOM 1426 O O . ASN B 1 71 ? 11.211 8.859 1.815 1 96.19 71 ASN B O 1
ATOM 1430 N N . LEU B 1 72 ? 9.164 8.789 0.953 1 96.94 72 LEU B N 1
ATOM 1431 C CA . LEU B 1 72 ? 8.531 8.875 2.266 1 96.94 72 LEU B CA 1
ATOM 1432 C C . LEU B 1 72 ? 8.281 7.488 2.844 1 96.94 72 LEU B C 1
ATOM 1434 O O . LEU B 1 72 ? 7.75 7.359 3.947 1 96.94 72 LEU B O 1
ATOM 1438 N N . LYS B 1 73 ? 8.656 6.465 2.078 1 97.06 73 LYS B N 1
ATOM 1439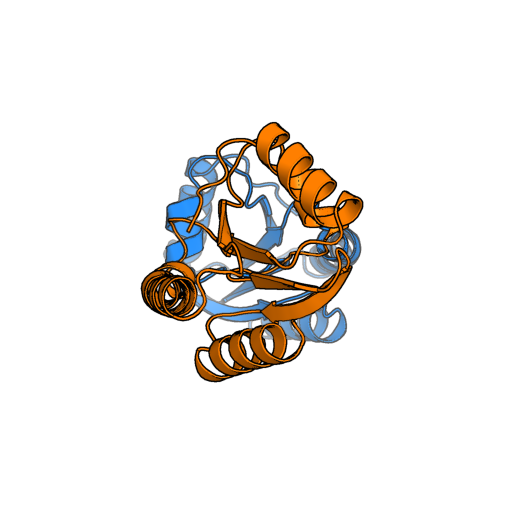 C CA . LYS B 1 73 ? 8.531 5.07 2.494 1 97.06 73 LYS B CA 1
ATOM 1440 C C . LYS B 1 73 ? 7.078 4.715 2.795 1 97.06 73 LYS B C 1
ATOM 1442 O O . LYS B 1 73 ? 6.785 4.066 3.801 1 97.06 73 LYS B O 1
ATOM 1447 N N . ILE B 1 74 ? 6.207 5.273 1.996 1 97.69 74 ILE B N 1
ATOM 1448 C CA . ILE B 1 74 ? 4.793 4.93 2.107 1 97.69 74 ILE B CA 1
ATOM 1449 C C . ILE B 1 74 ? 4.484 3.725 1.222 1 97.69 74 ILE B C 1
ATOM 1451 O O . ILE B 1 74 ? 4.258 3.873 0.019 1 97.69 74 ILE B O 1
ATOM 1455 N N . PHE B 1 75 ? 4.344 2.586 1.918 1 97.5 75 PHE B N 1
ATOM 1456 C CA . PHE B 1 75 ? 4.129 1.344 1.186 1 97.5 75 PHE B CA 1
ATOM 1457 C C . PHE B 1 75 ? 2.785 0.724 1.558 1 97.5 75 PHE B C 1
ATOM 1459 O O . PHE B 1 75 ? 2.438 -0.354 1.07 1 97.5 75 PHE B O 1
ATOM 1466 N N . SER B 1 76 ? 2.012 1.39 2.443 1 98.19 76 SER B N 1
ATOM 1467 C CA . SER B 1 76 ? 0.701 0.953 2.912 1 98.19 76 SER B CA 1
ATOM 1468 C C . SER B 1 76 ? -0.243 2.137 3.096 1 98.19 76 SER B C 1
ATOM 1470 O O . SER B 1 76 ? 0.191 3.236 3.445 1 98.19 76 SER B O 1
ATOM 1472 N N . ILE B 1 77 ? -1.494 1.86 2.811 1 98.44 77 ILE B N 1
ATOM 1473 C CA . ILE B 1 77 ? -2.504 2.867 3.115 1 98.44 77 ILE B CA 1
ATOM 1474 C C . ILE B 1 77 ? -3.654 2.227 3.891 1 98.44 77 ILE B C 1
ATOM 1476 O O . ILE B 1 77 ? -3.896 1.023 3.77 1 98.44 77 ILE B O 1
ATOM 1480 N N . PRO B 1 78 ? -4.312 3.027 4.684 1 98.75 78 PRO B N 1
ATOM 1481 C CA . PRO B 1 78 ? -3.994 4.434 4.945 1 98.75 78 PRO B CA 1
ATOM 1482 C C . PRO B 1 78 ? -2.725 4.605 5.773 1 98.75 78 PRO B C 1
ATOM 1484 O O . PRO B 1 78 ? -2.383 3.729 6.574 1 98.75 78 PRO B O 1
ATOM 1487 N N . THR B 1 79 ? -2.014 5.641 5.559 1 98.88 79 THR B N 1
ATOM 1488 C CA . THR B 1 79 ? -0.881 6.098 6.355 1 98.88 79 THR B CA 1
ATOM 1489 C C . THR B 1 79 ? -1.043 7.57 6.73 1 98.88 79 THR B C 1
ATOM 1491 O O . THR B 1 79 ? -1.459 8.383 5.902 1 98.88 79 THR B O 1
ATOM 1494 N N . PHE B 1 80 ? -0.742 7.859 7.934 1 98.94 80 PHE B N 1
ATOM 1495 C CA . PHE B 1 80 ? -0.809 9.219 8.461 1 98.94 80 PHE B CA 1
ATOM 1496 C C . PHE B 1 80 ? 0.561 9.68 8.945 1 98.94 80 PHE B C 1
ATOM 1498 O O . PHE B 1 80 ? 1.151 9.062 9.836 1 98.94 80 PHE B O 1
ATOM 1505 N N . HIS B 1 81 ? 1.067 10.68 8.352 1 98.88 81 HIS B N 1
ATOM 1506 C CA . HIS B 1 81 ? 2.299 11.312 8.812 1 98.88 81 HIS B CA 1
ATOM 1507 C C . HIS B 1 81 ? 2.004 12.57 9.625 1 98.88 81 HIS B C 1
ATOM 1509 O O . HIS B 1 81 ? 1.272 13.453 9.164 1 98.88 81 HIS B O 1
ATOM 1515 N N . PHE B 1 82 ? 2.586 12.609 10.773 1 98.88 82 PHE B N 1
ATOM 1516 C CA . PHE B 1 82 ? 2.42 13.766 11.648 1 98.88 82 PHE B CA 1
ATOM 1517 C C . PHE B 1 82 ? 3.682 14.625 11.656 1 98.88 82 PHE B C 1
ATOM 1519 O O . PHE B 1 82 ? 4.789 14.109 11.82 1 98.88 82 PHE B O 1
ATOM 1526 N N . TYR B 1 83 ? 3.504 15.898 11.414 1 98.75 83 TYR B N 1
ATOM 1527 C CA . TYR B 1 83 ? 4.613 16.844 11.414 1 98.75 83 TYR B CA 1
ATOM 1528 C C . TYR B 1 83 ? 4.504 17.812 12.586 1 98.75 83 TYR B C 1
ATOM 1530 O O . TYR B 1 83 ? 3.426 18.328 12.875 1 98.75 83 TYR B O 1
ATOM 1538 N N . HIS B 1 84 ? 5.555 17.953 13.242 1 98.44 84 HIS B N 1
ATOM 1539 C CA . HIS B 1 84 ? 5.758 18.938 14.289 1 98.44 84 HIS B CA 1
ATOM 1540 C C . HIS B 1 84 ? 6.988 19.797 14.016 1 98.44 84 HIS B C 1
ATOM 1542 O O . HIS B 1 84 ? 8.078 19.266 13.789 1 98.44 84 HIS B O 1
ATOM 1548 N N . LYS B 1 85 ? 6.777 21.109 13.977 1 97.62 85 LYS B N 1
ATOM 1549 C CA . LYS B 1 85 ? 7.848 22.047 13.68 1 97.62 85 LYS B CA 1
ATOM 1550 C C . LYS B 1 85 ? 8.531 21.703 12.352 1 97.62 85 LYS B C 1
ATOM 1552 O O . LYS B 1 85 ? 9.758 21.719 12.266 1 97.62 85 LYS B O 1
ATOM 1557 N N . GLY B 1 86 ? 7.727 21.219 11.469 1 97.12 86 GLY B N 1
ATOM 1558 C CA . GLY B 1 86 ? 8.18 21.016 10.102 1 97.12 86 GLY B CA 1
ATOM 1559 C C . GLY B 1 86 ? 8.852 19.672 9.883 1 97.12 86 GLY B C 1
ATOM 1560 O O . GLY B 1 86 ? 9.305 19.375 8.773 1 97.12 86 GLY B O 1
ATOM 1561 N N . GLU B 1 87 ? 8.922 18.844 10.961 1 97.81 87 GLU B N 1
ATOM 1562 C CA . GLU B 1 87 ? 9.555 17.531 10.859 1 97.81 87 GLU B CA 1
ATOM 1563 C C . GLU B 1 87 ? 8.555 16.406 11.172 1 97.81 87 GLU B C 1
ATOM 1565 O O . GLU B 1 87 ? 7.715 16.562 12.062 1 97.81 87 GLU B O 1
ATOM 1570 N N . LYS B 1 88 ? 8.711 15.367 10.43 1 98.38 88 LYS B N 1
ATOM 1571 C CA . LYS B 1 88 ? 7.863 14.227 10.766 1 98.38 88 LYS B CA 1
ATOM 1572 C C . LYS B 1 88 ? 8.156 13.711 12.172 1 98.38 88 LYS B C 1
ATOM 1574 O O . LYS B 1 88 ? 9.289 13.336 12.477 1 98.38 88 LYS B O 1
ATOM 1579 N N . SER B 1 89 ? 7.152 13.688 12.953 1 98.06 89 SER B N 1
ATOM 1580 C CA . SER B 1 89 ? 7.344 13.328 14.352 1 98.06 89 SER B CA 1
ATOM 1581 C C . SER B 1 89 ? 6.84 11.922 14.641 1 98.06 89 SER B C 1
ATOM 1583 O O . SER B 1 89 ? 7.309 11.266 15.57 1 98.06 89 SER B O 1
ATOM 1585 N N . SER B 1 90 ? 5.855 11.469 13.945 1 98.12 90 SER B N 1
ATOM 1586 C CA . SER B 1 90 ? 5.273 10.141 14.109 1 98.12 90 SER B CA 1
ATOM 1587 C C . SER B 1 90 ? 4.449 9.742 12.891 1 98.12 90 SER B C 1
ATOM 1589 O O . SER B 1 90 ? 4.27 10.539 11.969 1 98.12 90 SER B O 1
ATOM 1591 N N . GLU B 1 91 ? 4.02 8.516 12.898 1 98.69 91 GLU B N 1
ATOM 1592 C CA . GLU B 1 91 ? 3.135 8.031 11.844 1 98.69 91 GLU B CA 1
ATOM 1593 C C . GLU B 1 91 ? 2.193 6.949 12.367 1 98.69 91 GLU B C 1
ATOM 1595 O O . GLU B 1 91 ? 2.475 6.312 13.383 1 98.69 91 GLU B O 1
ATOM 1600 N N . VAL B 1 92 ? 1.11 6.859 11.781 1 98.69 92 VAL B N 1
ATOM 1601 C CA . VAL B 1 92 ? 0.17 5.758 11.953 1 98.69 92 VAL B CA 1
ATOM 1602 C C . VAL B 1 92 ? -0.066 5.059 10.617 1 98.69 92 VAL B C 1
ATOM 1604 O O . VAL B 1 92 ? -0.447 5.703 9.633 1 98.69 92 VAL B O 1
ATOM 1607 N N . VAL B 1 93 ? 0.262 3.822 10.57 1 98.25 93 VAL B N 1
ATOM 1608 C CA . VAL B 1 93 ? 0.019 3.021 9.375 1 98.25 93 VAL B CA 1
ATOM 1609 C C . VAL B 1 93 ? -1.194 2.119 9.594 1 98.25 93 VAL B C 1
ATOM 1611 O O . VAL B 1 93 ? -1.294 1.441 10.617 1 98.25 93 VAL B O 1
ATOM 1614 N N . GLY B 1 94 ? -2.146 2.176 8.695 1 98 94 GLY B N 1
ATOM 1615 C CA . GLY B 1 94 ? -3.334 1.343 8.797 1 98 94 GLY B CA 1
ATOM 1616 C C . GLY B 1 94 ? -4.512 2.053 9.438 1 98 94 GLY B C 1
ATOM 1617 O O . GLY B 1 94 ? -4.398 3.215 9.836 1 98 94 GLY B O 1
ATOM 1618 N N . ALA B 1 95 ? -5.625 1.411 9.516 1 98.31 95 ALA B N 1
ATOM 1619 C CA . ALA B 1 95 ? -6.875 1.965 10.031 1 98.31 95 ALA B CA 1
ATOM 1620 C C . ALA B 1 95 ? -7.016 1.696 11.523 1 98.31 95 ALA B C 1
ATOM 1622 O O . ALA B 1 95 ? -7.93 0.985 11.953 1 98.31 95 ALA B O 1
ATOM 1623 N N . ASP B 1 96 ? -6.113 2.291 12.25 1 98.38 96 ASP B N 1
ATOM 1624 C CA . ASP B 1 96 ? -6.125 2.182 13.711 1 98.38 96 ASP B CA 1
ATOM 1625 C C . ASP B 1 96 ? -6.641 3.467 14.352 1 98.38 96 ASP B C 1
ATOM 1627 O O . ASP B 1 96 ? -5.863 4.391 14.609 1 98.38 96 ASP B O 1
ATOM 1631 N N . VAL B 1 97 ? -7.91 3.471 14.758 1 98.56 97 VAL B N 1
ATOM 1632 C CA . VAL B 1 97 ? -8.586 4.672 15.242 1 98.56 97 VAL B CA 1
ATOM 1633 C C . VAL B 1 97 ? -7.93 5.141 16.547 1 98.56 97 VAL B C 1
ATOM 1635 O O . VAL B 1 97 ? -7.664 6.332 16.719 1 98.56 97 VAL B O 1
ATOM 1638 N N . LYS B 1 98 ? -7.68 4.227 17.438 1 98.56 98 LYS B N 1
ATOM 1639 C CA . LYS B 1 98 ? -7.109 4.574 18.734 1 98.56 98 LYS B CA 1
ATOM 1640 C C . LYS B 1 98 ? -5.738 5.227 18.578 1 98.56 98 LYS B C 1
ATOM 1642 O O . LYS B 1 98 ? -5.453 6.25 19.203 1 98.56 98 LYS B O 1
ATOM 1647 N N . LYS B 1 99 ? -4.898 4.637 17.734 1 98.69 99 LYS B N 1
ATOM 1648 C CA . LYS B 1 99 ? -3.566 5.188 17.484 1 98.69 99 LYS B CA 1
ATOM 1649 C C . LYS B 1 99 ? -3.646 6.555 16.812 1 98.69 99 LYS B C 1
ATOM 1651 O O . LYS B 1 99 ? -2.859 7.453 17.125 1 98.69 99 LYS B O 1
ATOM 1656 N N . LEU B 1 100 ? -4.594 6.656 15.914 1 98.69 100 LEU B N 1
ATOM 1657 C CA . LEU B 1 100 ? -4.766 7.922 15.203 1 98.69 100 LEU B CA 1
ATOM 1658 C C . LEU B 1 100 ? -5.172 9.031 16.172 1 98.69 100 LEU B C 1
ATOM 1660 O O . LEU B 1 100 ? -4.605 10.125 16.141 1 98.69 100 LEU B O 1
ATOM 1664 N N . GLU B 1 101 ? -6.082 8.711 17.016 1 98.31 101 GLU B N 1
ATOM 1665 C CA . GLU B 1 101 ? -6.551 9.695 17.984 1 98.31 101 GLU B CA 1
ATOM 1666 C C . GLU B 1 101 ? -5.438 10.102 18.938 1 98.31 101 GLU B C 1
ATOM 1668 O O . GLU B 1 101 ? -5.273 11.281 19.25 1 98.31 101 GLU B O 1
ATOM 1673 N N . ALA B 1 102 ? -4.723 9.125 19.359 1 98.56 102 ALA B N 1
ATOM 1674 C CA . ALA B 1 102 ? -3.623 9.391 20.281 1 98.56 102 ALA B CA 1
ATOM 1675 C C . ALA B 1 102 ? -2.562 10.266 19.625 1 98.56 102 ALA B C 1
ATOM 1677 O O . ALA B 1 102 ? -2.023 11.18 20.266 1 98.56 102 ALA B O 1
ATOM 1678 N N . ALA B 1 103 ? -2.262 9.961 18.391 1 98.56 103 ALA B N 1
ATOM 1679 C CA . ALA B 1 103 ? -1.257 10.734 17.656 1 98.56 103 ALA B CA 1
ATOM 1680 C C . ALA B 1 103 ? -1.717 12.18 17.469 1 98.56 103 ALA B C 1
ATOM 1682 O O . ALA B 1 103 ? -0.924 13.109 17.594 1 98.56 103 ALA B O 1
ATOM 1683 N N . MET B 1 104 ? -2.98 12.344 17.125 1 98.44 104 MET B N 1
ATOM 1684 C CA . MET B 1 104 ? -3.531 13.68 16.938 1 98.44 104 MET B CA 1
ATOM 1685 C C . MET B 1 104 ? -3.49 14.477 18.25 1 98.44 104 MET B C 1
ATOM 1687 O O . MET B 1 104 ? -3.107 15.648 18.25 1 98.44 104 MET B O 1
ATOM 1691 N N . GLU B 1 105 ? -3.861 13.836 19.266 1 98.06 105 GLU B N 1
ATOM 1692 C CA . GLU B 1 105 ? -3.848 14.484 20.578 1 98.06 105 GLU B CA 1
ATOM 1693 C C . GLU B 1 105 ? -2.428 14.875 20.984 1 98.06 105 GLU B C 1
ATOM 1695 O O . GLU B 1 105 ? -2.203 15.977 21.5 1 98.06 105 GLU B O 1
ATOM 1700 N N . SER B 1 106 ? -1.543 13.953 20.766 1 98.31 106 SER B N 1
ATOM 1701 C CA . SER B 1 106 ? -0.145 14.211 21.109 1 98.31 106 SER B CA 1
ATOM 1702 C C . SER B 1 106 ? 0.394 15.414 20.328 1 98.31 106 SER B C 1
ATOM 1704 O O . SER B 1 106 ? 1.082 16.266 20.891 1 98.31 106 SER B O 1
ATOM 1706 N N . LEU B 1 107 ? 0.076 15.43 19.047 1 98.25 107 LEU B N 1
ATOM 1707 C CA . LEU B 1 107 ? 0.515 16.547 18.234 1 98.25 107 LEU B CA 1
ATOM 1708 C C . LEU B 1 107 ? -0.086 17.859 18.734 1 98.25 107 LEU B C 1
ATOM 1710 O O . LEU B 1 107 ? 0.595 18.891 18.766 1 98.25 107 LEU B O 1
ATOM 1714 N N . HIS B 1 108 ? -1.299 17.797 19.078 1 97.75 108 HIS B N 1
ATOM 1715 C CA . HIS B 1 108 ? -1.982 18.984 19.578 1 97.75 108 HIS B CA 1
ATOM 1716 C C . HIS B 1 108 ? -1.321 19.5 20.859 1 97.75 108 HIS B C 1
ATOM 1718 O O . HIS B 1 108 ? -1.154 20.719 21.016 1 97.75 108 HIS B O 1
ATOM 1724 N N . LYS B 1 109 ? -0.877 18.578 21.703 1 97.19 109 LYS B N 1
ATOM 1725 C CA . LYS B 1 109 ? -0.281 18.953 22.984 1 97.19 109 LYS B CA 1
ATOM 1726 C C . LYS B 1 109 ? 1.11 19.547 22.797 1 97.19 109 LYS B C 1
ATOM 1728 O O . LYS B 1 109 ? 1.584 20.312 23.625 1 97.19 109 LYS B O 1
ATOM 1733 N N . GLN B 1 110 ? 1.716 19.188 21.734 1 94.06 110 GLN B N 1
ATOM 1734 C CA . GLN B 1 110 ? 3.076 19.641 21.469 1 94.06 110 GLN B CA 1
ATOM 1735 C C . GLN B 1 110 ? 3.082 21.047 20.875 1 94.06 110 GLN B C 1
ATOM 1737 O O . GLN B 1 110 ? 4.129 21.688 20.797 1 94.06 110 GLN B O 1
ATOM 1742 N N . GLN B 1 111 ? 1.984 21.484 20.438 1 85.62 111 GLN B N 1
ATOM 1743 C CA . GLN B 1 111 ? 1.916 22.812 19.844 1 85.62 111 GLN B CA 1
ATOM 1744 C C . GLN B 1 111 ? 2.057 23.891 20.922 1 85.62 111 GLN B C 1
ATOM 1746 O O . GLN B 1 111 ? 1.687 23.688 22.078 1 85.62 111 GLN B O 1
#